Protein AF-0000000070711540 (afdb_homodimer)

Radius of gyration: 43.9 Å; Cα contacts (8 Å, |Δi|>4): 167; chains: 2; bounding box: 34×170×98 Å

pLDDT: mean 88.5, std 11.13, range [38.09, 97.44]

Secondary structur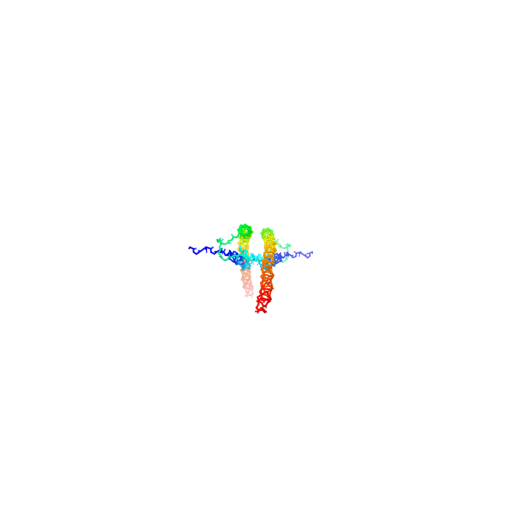e (DSSP, 8-state):
------PPP--HHHHHHHHHHHHHHHHSPPPPPP-SS-TTS-SSGGG--HHHHHHHHHHHHHHHHHHHHHHHHHHHHHHHHHHHHHHHHHHHHHHHHHHHHHHHHHHHHHHHHHHHHHHHHHHHHHHHHHHHHHHHHHHHGGG-/------PPP--HHHHHHHHHHHHHHHHSPPPPPP-SS-TTS-SSGGG--HHHHHHHHHHHHHHHHHHHHHHHHHHHHHHHHHHHHHHHHHHHHHHHHHHHHHHHHHHHHHHHHHHHHHHHHHHHHHHHHHHHHHHHHHHHTT--

Sequence (288 aa):
MNADAPMEVDESSAIQEIEITIKDISSITYIRLSNSIPKYASSNREEWSAKEEQEALRRSGEYTSVQSHDFKIETQLRKLKRLVLDRNLEVDRINKRRNQYDEIVKVQRTRKLEGRKIKQRRWEEAQSKQEFLDSLEMGKYKKDMNADAPMEVDESSAIQEIEITIKDISSITYIRLSNSIPKYASSNREEWSAKEEQEALRRSGEYTSVQSHDFKIETQLRKLKRLVLDRNLEVDRINKRRNQYDEIVKVQRTRKLEGRKIKQRRWEEAQSKQEFLDSLEMGKYKKD

Solvent-accessible surface area (backbone atoms only — not comparable to full-atom values): 16100 Å² total; per-residue (Å²): 128,86,58,68,52,76,74,69,74,77,65,61,62,64,55,49,50,51,51,51,51,51,52,54,52,67,65,56,78,82,69,73,77,60,69,47,47,63,82,85,54,65,68,37,51,81,72,48,49,74,65,55,51,53,49,32,51,50,40,50,52,52,49,52,54,52,48,51,46,51,49,53,48,48,53,47,49,53,51,47,45,48,49,54,51,50,43,39,52,49,39,52,53,51,36,52,52,50,51,50,52,45,50,52,52,49,51,54,51,51,49,52,54,50,48,48,51,53,50,50,50,51,50,53,52,51,50,51,50,49,54,49,54,52,51,54,56,56,55,66,66,60,75,113,129,85,55,66,53,77,74,70,72,77,65,62,62,63,56,50,52,51,51,51,50,52,49,54,52,66,65,57,78,83,68,73,78,61,70,49,48,63,82,85,54,64,69,37,50,84,72,48,49,74,67,53,51,52,49,32,52,49,42,51,51,51,49,53,52,52,48,51,46,51,50,52,49,48,54,48,48,55,51,46,45,49,49,53,51,51,43,38,50,50,40,51,53,50,38,53,52,51,51,51,52,46,50,52,50,50,51,52,53,52,49,52,52,51,49,50,52,52,50,51,50,51,51,54,53,50,50,51,50,50,54,48,53,52,52,54,56,57,54,62,67,62,76,108

Organism: Caenorhabditis briggsae (NCBI:txid6238)

Structure (mmCIF, N/CA/C/O backbone):
data_AF-0000000070711540-model_v1
#
loop_
_entity.id
_entity.type
_entity.pdbx_description
1 polymer 'Protein CBG23767'
#
loop_
_atom_site.group_PDB
_atom_site.id
_atom_site.type_symbol
_atom_site.label_atom_id
_atom_site.label_alt_id
_atom_site.label_comp_id
_atom_site.label_asym_id
_atom_site.label_entity_id
_atom_site.label_seq_id
_atom_site.pdbx_PDB_ins_code
_atom_site.Cartn_x
_atom_site.Cartn_y
_atom_site.Cartn_z
_atom_site.occupancy
_atom_site.B_iso_or_equiv
_atom_site.auth_seq_id
_atom_site.auth_comp_id
_atom_site.auth_asym_id
_atom_site.auth_atom_id
_atom_site.pdbx_PDB_model_num
ATOM 1 N N . MET A 1 1 ? 2.617 49.344 -1.167 1 38.09 1 MET A N 1
ATOM 2 C CA . MET A 1 1 ? 3.117 48.031 -1.556 1 38.09 1 MET A CA 1
ATOM 3 C C . MET A 1 1 ? 2.35 46.906 -0.841 1 38.09 1 MET A C 1
ATOM 5 O O . MET A 1 1 ? 2.262 46.906 0.388 1 38.09 1 MET A O 1
ATOM 9 N N . ASN A 1 2 ? 1.245 46.375 -1.316 1 39.19 2 ASN A N 1
ATOM 10 C CA . ASN A 1 2 ? 0.28 45.438 -0.742 1 39.19 2 ASN A CA 1
ATOM 11 C C . ASN A 1 2 ? 0.973 44.25 -0.056 1 39.19 2 ASN A C 1
ATOM 13 O O . ASN A 1 2 ? 1.716 43.5 -0.694 1 39.19 2 ASN A O 1
ATOM 17 N N . ALA A 1 3 ? 1.384 44.312 1.129 1 47.12 3 ALA A N 1
ATOM 18 C CA . ALA A 1 3 ? 2.094 43.344 1.974 1 47.12 3 ALA A CA 1
ATOM 19 C C . ALA A 1 3 ? 1.591 41.938 1.739 1 47.12 3 ALA A C 1
ATOM 21 O O . ALA A 1 3 ? 0.388 41.719 1.572 1 47.12 3 ALA A O 1
ATOM 22 N N . ASP A 1 4 ? 2.471 40.938 1.141 1 52.78 4 ASP A N 1
ATOM 23 C CA . ASP A 1 4 ? 2.379 39.531 0.733 1 52.78 4 ASP A CA 1
ATOM 24 C C . ASP A 1 4 ? 1.67 38.688 1.796 1 52.78 4 ASP A C 1
ATOM 26 O O . ASP A 1 4 ? 2.127 38.625 2.938 1 52.78 4 ASP A O 1
ATOM 30 N N . ALA A 1 5 ? 0.367 38.656 1.653 1 58.69 5 ALA A N 1
ATOM 31 C CA . ALA A 1 5 ? -0.45 37.781 2.494 1 58.69 5 ALA A CA 1
ATOM 32 C C . ALA A 1 5 ? 0.187 36.406 2.637 1 58.69 5 ALA A C 1
ATOM 34 O O . ALA A 1 5 ? 0.623 35.812 1.649 1 58.69 5 ALA A O 1
ATOM 35 N N . PRO A 1 6 ? 0.64 36.062 3.912 1 65.81 6 PRO A N 1
ATOM 36 C CA . PRO A 1 6 ? 1.21 34.719 4.078 1 65.81 6 PRO A CA 1
ATOM 37 C C . PRO A 1 6 ? 0.325 33.625 3.488 1 65.81 6 PRO A C 1
ATOM 39 O O . PRO A 1 6 ? -0.903 33.719 3.576 1 65.81 6 PRO A O 1
ATOM 42 N N . MET A 1 7 ? 0.835 32.969 2.434 1 65.62 7 MET A N 1
ATOM 43 C CA . MET A 1 7 ? 0.045 31.953 1.745 1 65.62 7 MET A CA 1
ATOM 44 C C . MET A 1 7 ? -0.032 30.672 2.568 1 65.62 7 MET A C 1
ATOM 46 O O . MET A 1 7 ? 0.977 30.219 3.109 1 65.62 7 MET A O 1
ATOM 50 N N . GLU A 1 8 ? -1.286 30.266 2.844 1 72.06 8 GLU A N 1
ATOM 51 C CA . GLU A 1 8 ? -1.523 28.984 3.482 1 72.06 8 GLU A CA 1
ATOM 52 C C . GLU A 1 8 ? -0.982 27.828 2.631 1 72.06 8 GLU A C 1
ATOM 54 O O . GLU A 1 8 ? -1.099 27.859 1.404 1 72.06 8 GLU A O 1
ATOM 59 N N . VAL A 1 9 ? -0.085 26.984 3.162 1 69.88 9 VAL A N 1
ATOM 60 C CA . VAL A 1 9 ? 0.405 25.812 2.453 1 69.88 9 VAL A CA 1
ATOM 61 C C . VAL A 1 9 ? -0.663 24.719 2.463 1 69.88 9 VAL A C 1
ATOM 63 O O . VAL A 1 9 ? -1.326 24.5 3.479 1 69.88 9 VAL A O 1
ATOM 66 N N . ASP A 1 10 ? -1.017 24.172 1.18 1 72.88 10 ASP A N 1
ATOM 67 C CA . ASP A 1 10 ? -2.061 23.172 1.01 1 72.88 10 ASP A CA 1
ATOM 68 C C . ASP A 1 10 ? -1.459 21.781 0.804 1 72.88 10 ASP A C 1
ATOM 70 O O . ASP A 1 10 ? -0.736 21.547 -0.167 1 72.88 10 ASP A O 1
ATOM 74 N N . GLU A 1 11 ? -1.575 20.953 1.845 1 78.5 11 GLU A N 1
ATOM 75 C CA . GLU A 1 11 ? -1.104 19.562 1.777 1 78.5 11 GLU A CA 1
ATOM 76 C C . GLU A 1 11 ? -2.092 18.688 1.023 1 78.5 11 GLU A C 1
ATOM 78 O O . GLU A 1 11 ? -1.86 17.484 0.859 1 78.5 11 GLU A O 1
ATOM 83 N N . SER A 1 12 ? -3.096 19.172 0.449 1 80.44 12 SER A N 1
ATOM 84 C CA . SER A 1 12 ? -4.18 18.406 -0.15 1 80.44 12 SER A CA 1
ATOM 85 C C . SER A 1 12 ? -3.695 17.625 -1.368 1 80.44 12 SER A C 1
ATOM 87 O O . SER A 1 12 ? -4.098 16.469 -1.58 1 80.44 12 SER A O 1
ATOM 89 N N . SER A 1 13 ? -2.744 18.188 -2.029 1 84.25 13 SER A N 1
ATOM 90 C CA . SER A 1 13 ? -2.268 17.531 -3.244 1 84.25 13 SER A CA 1
ATOM 91 C C . SER A 1 13 ? -1.469 16.266 -2.918 1 84.25 13 SER A C 1
ATOM 93 O O . SER A 1 13 ? -1.636 15.234 -3.568 1 84.25 13 SER A O 1
ATOM 95 N N . ALA A 1 14 ? -0.597 16.375 -1.934 1 85.06 14 ALA A N 1
ATOM 96 C CA . ALA A 1 14 ? 0.219 15.227 -1.553 1 85.06 14 ALA A CA 1
ATOM 97 C C . ALA A 1 14 ? -0.652 14.086 -1.041 1 85.06 14 ALA A C 1
ATOM 99 O O . ALA A 1 14 ? -0.447 12.93 -1.411 1 85.06 14 ALA A O 1
ATOM 100 N N . ILE A 1 15 ? -1.62 14.398 -0.22 1 88.94 15 ILE A N 1
ATOM 101 C CA . ILE A 1 15 ? -2.516 13.391 0.349 1 88.94 15 ILE A CA 1
ATOM 102 C C . ILE A 1 15 ? -3.342 12.75 -0.761 1 88.94 15 ILE A C 1
ATOM 104 O O . ILE A 1 15 ? -3.539 11.531 -0.771 1 88.94 15 ILE A O 1
ATOM 108 N N . GLN A 1 16 ? -3.77 13.508 -1.729 1 90.69 16 GLN A N 1
ATOM 109 C CA . GLN A 1 16 ? -4.551 12.992 -2.848 1 90.69 16 GLN A CA 1
ATOM 110 C C . GLN A 1 16 ? -3.734 12 -3.678 1 90.69 16 GLN A C 1
ATOM 112 O O . GLN A 1 16 ? -4.242 10.953 -4.078 1 90.69 16 GLN A O 1
ATOM 117 N N . GLU A 1 17 ? -2.498 12.336 -3.938 1 90.56 17 GLU A N 1
ATOM 118 C CA . GLU A 1 17 ? -1.627 11.461 -4.711 1 90.56 17 GLU A CA 1
ATOM 119 C C . GLU A 1 17 ? -1.438 10.117 -4.008 1 90.56 17 GLU A C 1
ATOM 121 O O . GLU A 1 17 ? -1.463 9.062 -4.652 1 90.56 17 GLU A O 1
ATOM 126 N N . ILE A 1 18 ? -1.211 10.211 -2.709 1 90.81 18 ILE A N 1
ATOM 127 C CA . ILE A 1 18 ? -1.055 8.992 -1.918 1 90.81 18 ILE A CA 1
ATOM 128 C C . ILE A 1 18 ? -2.318 8.141 -2.025 1 90.81 18 ILE A C 1
ATOM 130 O O . ILE A 1 18 ? -2.242 6.934 -2.27 1 90.81 18 ILE A O 1
ATOM 134 N N . GLU A 1 19 ? -3.445 8.773 -1.944 1 89.94 19 GLU A N 1
ATOM 135 C CA . GLU A 1 19 ? -4.719 8.055 -2.008 1 89.94 19 GLU A CA 1
ATOM 136 C C . GLU A 1 19 ? -4.93 7.43 -3.383 1 89.94 19 GLU A C 1
ATOM 138 O O . GLU A 1 19 ? -5.387 6.289 -3.486 1 89.94 19 GLU A O 1
ATOM 143 N N . ILE A 1 20 ? -4.582 8.117 -4.422 1 91.19 20 ILE A N 1
ATOM 144 C CA . ILE A 1 20 ? -4.723 7.617 -5.785 1 91.19 20 ILE A CA 1
ATOM 145 C C . ILE A 1 20 ? -3.83 6.391 -5.98 1 91.19 20 ILE A C 1
ATOM 147 O O . ILE A 1 20 ? -4.254 5.395 -6.566 1 91.19 20 ILE A O 1
ATOM 151 N N . THR A 1 21 ? -2.631 6.484 -5.469 1 91.56 21 THR A N 1
ATOM 152 C CA . THR A 1 21 ? -1.691 5.383 -5.633 1 91.56 21 THR A CA 1
ATOM 153 C C . THR A 1 21 ? -2.18 4.141 -4.891 1 91.56 21 THR A C 1
ATOM 155 O O . THR A 1 21 ? -2.066 3.023 -5.395 1 91.56 21 THR A O 1
ATOM 158 N N . ILE A 1 22 ? -2.70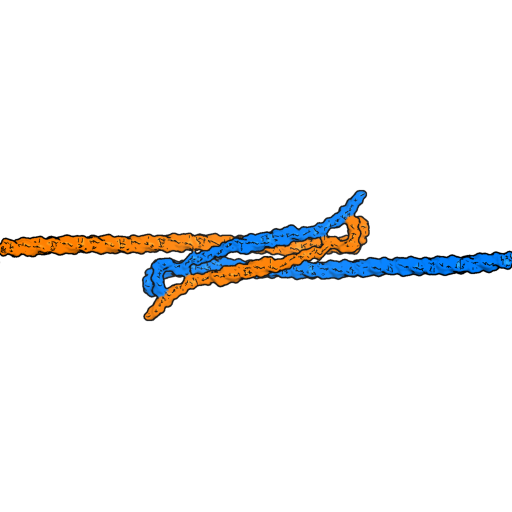1 4.367 -3.729 1 91.31 22 ILE A N 1
ATOM 159 C CA . ILE A 1 22 ? -3.248 3.25 -2.969 1 91.31 22 ILE A CA 1
ATOM 160 C C . ILE A 1 22 ? -4.395 2.605 -3.746 1 91.31 22 ILE A C 1
ATOM 162 O O . ILE A 1 22 ? -4.488 1.379 -3.82 1 91.31 22 ILE A O 1
ATOM 166 N N . LYS A 1 23 ? -5.223 3.369 -4.367 1 90.38 23 LYS A N 1
ATOM 167 C CA . LYS A 1 23 ? -6.332 2.857 -5.168 1 90.38 23 LYS A CA 1
ATOM 168 C C . LYS A 1 23 ? -5.82 2.078 -6.379 1 90.38 23 LYS A C 1
ATOM 170 O O . LYS A 1 23 ? -6.371 1.032 -6.727 1 90.38 23 LYS A O 1
ATOM 175 N N . ASP A 1 24 ? -4.793 2.559 -6.992 1 92.31 24 ASP A N 1
ATOM 176 C CA . ASP A 1 24 ? -4.172 1.882 -8.125 1 92.31 24 ASP A CA 1
ATOM 177 C C . ASP A 1 24 ? -3.678 0.491 -7.73 1 92.31 24 ASP A C 1
ATOM 179 O O . ASP A 1 24 ? -3.914 -0.484 -8.445 1 92.31 24 ASP A O 1
ATOM 183 N N . ILE A 1 25 ? -3.025 0.48 -6.609 1 91.38 25 ILE A N 1
ATOM 184 C CA . ILE A 1 25 ? -2.488 -0.795 -6.148 1 91.38 25 ILE A CA 1
ATOM 185 C C . ILE A 1 25 ? -3.635 -1.752 -5.828 1 91.38 25 ILE A C 1
ATOM 187 O O . ILE A 1 25 ? -3.58 -2.934 -6.176 1 91.38 25 ILE A O 1
ATOM 191 N N . SER A 1 26 ? -4.664 -1.251 -5.211 1 89.69 26 SER A N 1
ATOM 192 C CA . SER A 1 26 ? -5.812 -2.066 -4.836 1 89.69 26 SER A CA 1
ATOM 193 C C . SER A 1 26 ? -6.551 -2.584 -6.062 1 89.69 26 SER A C 1
ATOM 195 O O . SER A 1 26 ? -7.227 -3.615 -6.004 1 89.69 26 SER A O 1
ATOM 197 N N . SER A 1 27 ? -6.469 -1.941 -7.152 1 90.44 27 SER A N 1
ATOM 198 C CA . SER A 1 27 ? -7.191 -2.305 -8.367 1 90.44 27 SER A CA 1
ATOM 199 C C . SER A 1 27 ? -6.453 -3.389 -9.141 1 90.44 27 SER A C 1
ATOM 201 O O . SER A 1 27 ? -7.004 -3.971 -10.086 1 90.44 27 SER A O 1
ATOM 203 N N . ILE A 1 28 ? -5.23 -3.633 -8.742 1 88 28 ILE A N 1
ATOM 204 C CA . ILE A 1 28 ? -4.473 -4.672 -9.438 1 88 28 ILE A CA 1
ATOM 205 C C . ILE A 1 28 ? -5.02 -6.047 -9.062 1 88 28 ILE A C 1
ATOM 207 O O . ILE A 1 28 ? -5.082 -6.398 -7.879 1 88 28 ILE A O 1
ATOM 211 N N . THR A 1 29 ? -5.461 -6.789 -10.031 1 88 29 THR A N 1
ATOM 212 C CA . THR A 1 29 ? -5.973 -8.141 -9.812 1 88 29 THR A CA 1
ATOM 213 C C . THR A 1 29 ? -4.824 -9.125 -9.602 1 88 29 THR A C 1
ATOM 215 O O . THR A 1 29 ? -3.906 -9.195 -10.422 1 88 29 THR A O 1
ATOM 218 N N . TYR A 1 30 ? -4.809 -9.75 -8.492 1 90.62 30 TYR A N 1
ATOM 219 C CA . TYR A 1 30 ? -3.816 -10.789 -8.234 1 90.62 30 TYR A CA 1
ATOM 220 C C . TYR A 1 30 ? -4.117 -12.047 -9.047 1 90.62 30 TYR A C 1
ATOM 222 O O . TYR A 1 30 ? -5.199 -12.625 -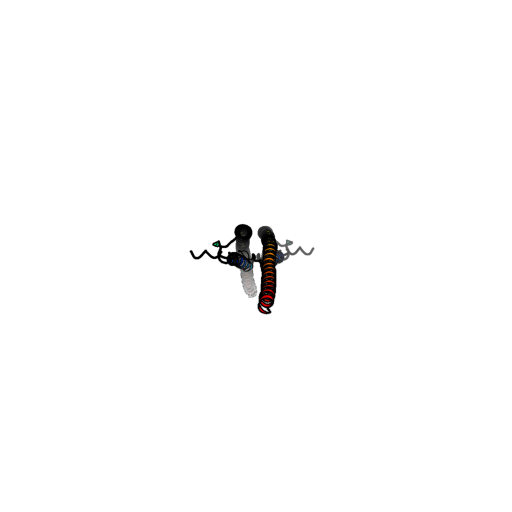8.93 1 90.62 30 TYR A O 1
ATOM 230 N N . ILE A 1 31 ? -3.094 -12.406 -9.828 1 90 31 ILE A N 1
ATOM 231 C CA . ILE A 1 31 ? -3.232 -13.617 -10.633 1 90 31 ILE A CA 1
ATOM 232 C C . ILE A 1 31 ? -2.932 -14.844 -9.766 1 90 31 ILE A C 1
ATOM 234 O O . ILE A 1 31 ? -2.008 -14.82 -8.953 1 90 31 ILE A O 1
ATOM 238 N N . ARG A 1 32 ? -3.717 -15.898 -10 1 90.44 32 ARG A N 1
ATOM 239 C CA . ARG A 1 32 ? -3.537 -17.125 -9.234 1 90.44 32 ARG A CA 1
ATOM 240 C C . ARG A 1 32 ? -2.736 -18.156 -10.031 1 90.44 32 ARG A C 1
ATOM 242 O O . ARG A 1 32 ? -2.812 -18.188 -11.258 1 90.44 32 ARG A O 1
ATOM 249 N N . LEU A 1 33 ? -2.045 -18.922 -9.297 1 90.94 33 LEU A N 1
ATOM 250 C CA . LEU A 1 33 ? -1.311 -20.016 -9.914 1 90.94 33 LEU A CA 1
ATOM 251 C C . LEU A 1 33 ? -2.266 -21.094 -10.414 1 90.94 33 LEU A C 1
ATOM 253 O O . LEU A 1 33 ? -3.238 -21.438 -9.742 1 90.94 33 LEU A O 1
ATOM 257 N N . SER A 1 34 ? -1.835 -21.562 -11.664 1 86.06 34 SER A N 1
ATOM 258 C CA . SER A 1 34 ? -2.613 -22.656 -12.227 1 86.06 34 SER A CA 1
ATOM 259 C C . SER A 1 34 ? -2.215 -24 -11.609 1 86.06 34 SER A C 1
ATOM 261 O O . SER A 1 34 ? -1.031 -24.25 -11.383 1 86.06 34 SER A O 1
ATOM 263 N N . ASN A 1 35 ? -3.121 -24.891 -11.438 1 81.31 35 ASN A N 1
ATOM 264 C CA . ASN A 1 35 ? -3.066 -26.281 -11 1 81.31 35 ASN A CA 1
ATOM 265 C C . ASN A 1 35 ? -1.764 -26.594 -10.266 1 81.31 35 ASN A C 1
ATOM 267 O O . ASN A 1 35 ? -0.68 -26.469 -10.844 1 81.31 35 ASN A O 1
ATOM 271 N N . SER A 1 36 ? -1.726 -27.016 -9.117 1 83.25 36 SER A N 1
ATOM 272 C CA . SER A 1 36 ? -0.553 -27.453 -8.367 1 83.25 36 SER A CA 1
ATOM 273 C C . SER A 1 36 ? -0.112 -28.844 -8.805 1 83.25 36 SER A C 1
ATOM 275 O O . SER A 1 36 ? 1.057 -29.203 -8.656 1 83.25 36 SER A O 1
ATOM 277 N N . ILE A 1 37 ? -1.022 -29.5 -9.352 1 84.31 37 ILE A N 1
ATOM 278 C CA . ILE A 1 37 ? -0.776 -30.844 -9.883 1 84.31 37 ILE A CA 1
ATOM 279 C C . ILE A 1 37 ? -1.015 -30.844 -11.391 1 84.31 37 ILE A C 1
ATOM 281 O O . ILE A 1 37 ? -1.938 -30.203 -11.883 1 84.31 37 ILE A O 1
ATOM 285 N N . PRO A 1 38 ? -0.15 -31.609 -12.008 1 86.31 38 PRO A N 1
ATOM 286 C CA . PRO A 1 38 ? -0.367 -31.672 -13.453 1 86.31 38 PRO A CA 1
ATOM 287 C C . PRO A 1 38 ? -1.782 -32.125 -13.82 1 86.31 38 PRO A C 1
ATOM 289 O O . PRO A 1 38 ? -2.309 -33.062 -13.234 1 86.31 38 PRO A O 1
ATOM 292 N N . LYS A 1 39 ? -2.365 -31.453 -14.742 1 86.25 39 LYS A N 1
ATOM 293 C CA . LYS A 1 39 ? -3.779 -31.594 -15.078 1 86.25 39 LYS A CA 1
ATOM 294 C C . LYS A 1 39 ? -4.105 -33.031 -15.5 1 86.25 39 LYS A C 1
ATOM 296 O O . LYS A 1 39 ? -5.199 -33.531 -15.227 1 86.25 39 LYS A O 1
ATOM 301 N N . TYR A 1 40 ? -3.238 -33.719 -16.078 1 84.44 40 TYR A N 1
ATOM 302 C CA . TYR A 1 40 ? -3.543 -35.031 -16.656 1 84.44 40 TYR A CA 1
ATOM 303 C C . TYR A 1 40 ? -2.852 -36.156 -15.875 1 84.44 40 TYR A C 1
ATOM 305 O O . TYR A 1 40 ? -2.746 -37.281 -16.359 1 84.44 40 TYR A O 1
ATOM 313 N N . ALA A 1 41 ? -2.395 -35.75 -14.734 1 84.12 41 ALA A N 1
ATOM 314 C CA . ALA A 1 41 ? -1.859 -36.781 -13.852 1 84.12 41 ALA A CA 1
ATOM 315 C C . ALA A 1 41 ? -2.982 -37.5 -13.133 1 84.12 41 ALA A C 1
ATOM 317 O O . ALA A 1 41 ? -4.066 -36.969 -12.922 1 84.12 41 ALA A O 1
ATOM 318 N N . SER A 1 42 ? -2.668 -38.781 -12.82 1 82.38 42 SER A N 1
ATOM 319 C CA . SER A 1 42 ? -3.631 -39.594 -12.094 1 82.38 42 SER A CA 1
ATOM 320 C C . SER A 1 42 ? -3.91 -39.031 -10.703 1 82.38 42 SER A C 1
ATOM 322 O O . SER A 1 42 ? -3.072 -38.312 -10.141 1 82.38 42 SER A O 1
ATOM 324 N N . SER A 1 43 ? -5.125 -39.375 -10.234 1 82.94 43 SER A N 1
ATOM 325 C CA . SER A 1 43 ? -5.496 -38.969 -8.883 1 82.94 43 SER A CA 1
ATOM 326 C C . SER A 1 43 ? -4.695 -39.719 -7.828 1 82.94 43 SER A C 1
ATOM 328 O O . SER A 1 43 ? -4.562 -39.25 -6.695 1 82.94 43 SER A O 1
ATOM 330 N N . ASN A 1 44 ? -4.207 -40.844 -8.297 1 84 44 ASN A N 1
ATOM 331 C CA . ASN A 1 44 ? -3.367 -41.656 -7.414 1 84 44 ASN A CA 1
ATOM 332 C C . ASN A 1 44 ? -1.885 -41.438 -7.699 1 84 44 ASN A C 1
ATOM 334 O O . ASN A 1 44 ? -1.388 -41.812 -8.758 1 84 44 ASN A O 1
ATOM 338 N N . ARG A 1 45 ? -1.206 -40.906 -6.805 1 87.44 45 ARG A N 1
ATOM 339 C CA . ARG A 1 45 ? 0.198 -40.531 -6.957 1 87.44 45 ARG A CA 1
ATOM 340 C C . ARG A 1 45 ? 1.059 -41.781 -7.238 1 87.44 45 ARG A C 1
ATOM 342 O O . ARG A 1 45 ? 2.08 -41.688 -7.922 1 87.44 45 ARG A O 1
ATOM 349 N N . GLU A 1 46 ? 0.669 -42.906 -6.746 1 87.62 46 GLU A N 1
ATOM 350 C CA . GLU A 1 46 ? 1.443 -44.125 -6.918 1 87.62 46 GLU A CA 1
ATOM 351 C C . GLU A 1 46 ? 1.52 -44.531 -8.391 1 87.62 46 GLU A C 1
ATOM 353 O O . GLU A 1 46 ? 2.422 -45.281 -8.789 1 87.62 46 GLU A O 1
ATOM 358 N N . GLU A 1 47 ? 0.572 -44 -9.141 1 88.38 47 GLU A N 1
ATOM 359 C CA . GLU A 1 47 ? 0.507 -44.344 -10.555 1 88.38 47 GLU A CA 1
ATOM 360 C C . GLU A 1 47 ? 1.305 -43.344 -11.406 1 88.38 47 GLU A C 1
ATOM 362 O O . GLU A 1 47 ? 1.399 -43.5 -12.625 1 88.38 47 GLU A O 1
ATOM 367 N N . TRP A 1 48 ? 1.909 -42.375 -10.75 1 89.06 48 TRP A N 1
ATOM 368 C CA . TRP A 1 48 ? 2.57 -41.312 -11.516 1 89.06 48 TRP A CA 1
ATOM 369 C C . TRP A 1 48 ? 3.842 -41.844 -12.172 1 89.06 48 TRP A C 1
ATOM 371 O O . TRP A 1 48 ? 4.574 -42.656 -11.578 1 89.06 48 TRP A O 1
ATOM 381 N N . SER A 1 49 ? 3.979 -41.406 -13.344 1 88.44 49 SER A N 1
ATOM 382 C CA . SER A 1 49 ? 5.27 -41.625 -13.984 1 88.44 49 SER A CA 1
ATOM 383 C C . SER A 1 49 ? 6.352 -40.719 -13.375 1 88.44 49 SER A C 1
ATOM 385 O O . SER A 1 49 ? 6.047 -39.812 -12.609 1 88.44 49 SER A O 1
ATOM 387 N N . ALA A 1 50 ? 7.605 -41.031 -13.602 1 91.25 50 ALA A N 1
ATOM 388 C CA . ALA A 1 50 ? 8.727 -40.219 -13.141 1 91.25 50 ALA A CA 1
ATOM 389 C C . ALA A 1 50 ? 8.594 -38.781 -13.625 1 91.25 50 ALA A C 1
ATOM 391 O O . ALA A 1 50 ? 8.93 -37.844 -12.906 1 91.25 50 ALA A O 1
ATOM 392 N N . LYS A 1 51 ? 8.047 -38.562 -14.852 1 91.38 51 LYS A N 1
ATOM 393 C CA . LYS A 1 51 ? 7.891 -37.25 -15.438 1 91.38 51 LYS A CA 1
ATOM 394 C C . LYS A 1 51 ? 6.828 -36.438 -14.688 1 91.38 51 LYS A C 1
ATOM 396 O O . LYS A 1 51 ? 6.992 -35.219 -14.469 1 91.38 51 LYS A O 1
ATOM 401 N N . GLU A 1 52 ? 5.82 -37.094 -14.305 1 90.75 52 GLU A N 1
ATOM 402 C CA . GLU A 1 52 ? 4.754 -36.406 -13.555 1 90.75 52 GLU A CA 1
ATOM 403 C C . GLU A 1 52 ? 5.234 -36 -12.164 1 90.75 52 GLU A C 1
ATOM 405 O O . GLU A 1 52 ? 4.898 -34.938 -11.68 1 90.75 52 GLU A O 1
ATOM 410 N N . GLU A 1 53 ? 6.023 -36.906 -11.562 1 91.44 53 GLU A N 1
ATOM 411 C CA . GLU A 1 53 ? 6.598 -36.594 -10.258 1 91.44 53 GLU A CA 1
ATOM 412 C C . GLU A 1 53 ? 7.523 -35.375 -10.352 1 91.44 53 GLU A C 1
ATOM 414 O O . GLU A 1 53 ? 7.496 -34.5 -9.492 1 91.44 53 GLU A O 1
ATOM 419 N N . GLN A 1 54 ? 8.367 -35.406 -11.383 1 93.69 54 GLN A N 1
ATOM 420 C CA . GLN A 1 54 ? 9.281 -34.281 -11.602 1 93.69 54 GLN A CA 1
ATOM 421 C C . GLN A 1 54 ? 8.516 -32.969 -11.812 1 93.69 54 GLN A C 1
ATOM 423 O O . GLN A 1 54 ? 8.906 -31.938 -11.281 1 93.69 54 GLN A O 1
ATOM 428 N N . GLU A 1 55 ? 7.418 -33.031 -12.586 1 94.56 55 GLU A N 1
ATOM 429 C CA . GLU A 1 55 ? 6.609 -31.844 -12.828 1 94.56 55 GLU A CA 1
ATOM 430 C C . GLU A 1 55 ? 5.941 -31.344 -11.547 1 94.56 55 GLU A C 1
ATOM 432 O O . GLU A 1 55 ? 5.891 -30.141 -11.281 1 94.56 55 GLU A O 1
ATOM 437 N N . ALA A 1 56 ? 5.441 -32.219 -10.766 1 90.88 56 ALA A N 1
ATOM 438 C CA . ALA A 1 56 ? 4.832 -31.859 -9.484 1 90.88 56 ALA A CA 1
ATOM 439 C C . ALA A 1 56 ? 5.84 -31.156 -8.578 1 90.88 56 ALA A C 1
ATOM 441 O O . ALA A 1 56 ? 5.508 -30.188 -7.906 1 90.88 56 ALA A O 1
ATOM 442 N N . LEU A 1 57 ? 7.043 -31.719 -8.539 1 92.31 57 LEU A N 1
ATOM 443 C CA . LEU A 1 57 ? 8.102 -31.109 -7.742 1 92.31 57 LEU A CA 1
ATOM 444 C C . LEU A 1 57 ? 8.43 -29.719 -8.242 1 92.31 57 LEU A C 1
ATOM 446 O O . LEU A 1 57 ? 8.625 -28.797 -7.449 1 92.31 57 LEU A O 1
ATOM 450 N N . ARG A 1 58 ? 8.516 -29.531 -9.523 1 95.19 58 ARG A N 1
ATOM 451 C CA . ARG A 1 58 ? 8.758 -28.219 -10.125 1 95.19 58 ARG A CA 1
ATOM 452 C C . ARG A 1 58 ? 7.672 -27.219 -9.727 1 95.19 58 ARG A C 1
ATOM 454 O O . ARG A 1 58 ? 7.973 -26.094 -9.344 1 95.19 58 ARG A O 1
ATOM 461 N N . ARG A 1 59 ? 6.438 -27.672 -9.828 1 93.44 59 ARG A N 1
ATOM 462 C CA . ARG A 1 59 ? 5.316 -26.812 -9.484 1 93.44 59 ARG A CA 1
ATOM 463 C C . ARG A 1 59 ? 5.355 -26.422 -8.008 1 93.44 59 ARG A C 1
ATOM 465 O O . ARG A 1 59 ? 5 -25.297 -7.648 1 93.44 59 ARG A O 1
ATOM 472 N N . SER A 1 60 ? 5.773 -27.359 -7.184 1 91.5 60 SER A N 1
ATOM 473 C CA . SER A 1 60 ? 5.941 -27.047 -5.77 1 91.5 60 SER A CA 1
ATOM 474 C C . SER A 1 60 ? 6.988 -25.953 -5.566 1 91.5 60 SER A C 1
ATOM 476 O O . SER A 1 60 ? 6.809 -25.062 -4.742 1 91.5 60 SER A O 1
ATOM 478 N N . GLY A 1 61 ? 8.07 -26.109 -6.348 1 93.62 61 GLY A N 1
ATOM 479 C CA . GLY A 1 61 ? 9.078 -25.062 -6.297 1 93.62 61 GLY A CA 1
ATOM 480 C C . GLY A 1 61 ? 8.57 -23.719 -6.785 1 93.62 61 GLY A C 1
ATOM 481 O O . GLY A 1 61 ? 8.914 -22.688 -6.219 1 93.62 61 GLY A O 1
ATOM 482 N N . GLU A 1 62 ? 7.82 -23.766 -7.82 1 94.88 62 GLU A N 1
ATOM 483 C CA . GLU A 1 62 ? 7.207 -22.562 -8.352 1 94.88 62 GLU A CA 1
ATOM 484 C C . GLU A 1 62 ? 6.293 -21.906 -7.316 1 94.88 62 GLU A C 1
ATOM 486 O O . GLU A 1 62 ? 6.305 -20.688 -7.156 1 94.88 62 GLU A O 1
ATOM 491 N N . TYR A 1 63 ? 5.547 -22.672 -6.609 1 93.38 63 TYR A N 1
ATOM 492 C CA . TYR A 1 63 ? 4.688 -22.172 -5.539 1 93.38 63 TYR A CA 1
ATOM 493 C C . TYR A 1 63 ? 5.508 -21.484 -4.457 1 93.38 63 TYR A C 1
ATOM 495 O O . TYR A 1 63 ? 5.156 -20.391 -4.004 1 93.38 63 TYR A O 1
ATOM 503 N N . THR A 1 64 ? 6.531 -22.078 -4.09 1 93.38 64 THR A N 1
ATOM 504 C CA . THR A 1 64 ? 7.406 -21.5 -3.076 1 93.38 64 THR A CA 1
ATOM 505 C C . THR A 1 64 ? 7.957 -20.156 -3.545 1 93.38 64 THR A C 1
ATOM 507 O O . THR A 1 64 ? 8.078 -19.219 -2.754 1 93.38 64 THR A O 1
ATOM 510 N N . SER A 1 65 ? 8.25 -20.094 -4.809 1 93.75 65 SER A N 1
ATOM 511 C CA . SER A 1 65 ? 8.734 -18.844 -5.383 1 93.75 65 SER A CA 1
ATOM 512 C C . SER A 1 65 ? 7.676 -17.75 -5.281 1 93.75 65 SER A C 1
ATOM 514 O O . SER A 1 65 ? 7.977 -16.625 -4.867 1 93.75 65 SER A O 1
ATOM 516 N N . VAL A 1 66 ? 6.434 -18.047 -5.582 1 95 66 VAL A N 1
ATOM 517 C CA . VAL A 1 66 ? 5.336 -17.094 -5.523 1 95 66 VAL A CA 1
ATOM 518 C C . VAL A 1 66 ? 5.082 -16.688 -4.07 1 95 66 VAL A C 1
ATOM 520 O O . VAL A 1 66 ? 4.824 -15.523 -3.779 1 95 66 VAL A O 1
ATOM 523 N N . GLN A 1 67 ? 5.258 -17.625 -3.158 1 93 67 GLN A N 1
ATOM 524 C CA . GLN A 1 67 ? 5.094 -17.328 -1.739 1 93 67 GLN A CA 1
ATOM 525 C C . GLN A 1 67 ? 6.121 -16.297 -1.265 1 93 67 GLN A C 1
ATOM 527 O O . GLN A 1 67 ? 5.82 -15.461 -0.418 1 93 67 GLN A O 1
ATOM 532 N N . SER A 1 68 ? 7.281 -16.484 -1.823 1 95.06 68 SER A N 1
ATOM 533 C CA . SER A 1 68 ? 8.32 -15.516 -1.475 1 95.06 68 SER A CA 1
ATOM 534 C C . SER A 1 68 ? 7.93 -14.102 -1.89 1 95.06 68 SER A C 1
ATOM 536 O O . SER A 1 68 ? 8.172 -13.141 -1.154 1 95.06 68 SER A O 1
ATOM 538 N N . HIS A 1 69 ? 7.363 -13.984 -3.062 1 95.19 69 HIS A N 1
ATOM 539 C CA . HIS A 1 69 ? 6.852 -12.695 -3.5 1 95.19 69 HIS A CA 1
ATOM 540 C C . HIS A 1 69 ? 5.746 -12.195 -2.572 1 95.19 69 HIS A C 1
ATOM 542 O O . HIS A 1 69 ? 5.746 -11.023 -2.176 1 95.19 69 HIS A O 1
ATOM 548 N N . ASP A 1 70 ? 4.875 -13.062 -2.166 1 95.12 70 ASP A N 1
ATOM 549 C CA . ASP A 1 70 ? 3.768 -12.695 -1.286 1 95.12 70 ASP A CA 1
ATOM 550 C C . ASP A 1 70 ? 4.281 -12.203 0.065 1 95.12 70 ASP A C 1
ATOM 552 O O . ASP A 1 70 ? 3.779 -11.211 0.602 1 95.12 70 ASP A O 1
ATOM 556 N N . PHE A 1 71 ? 5.281 -12.836 0.538 1 95.62 71 PHE A N 1
ATOM 557 C CA . PHE A 1 71 ? 5.871 -12.445 1.812 1 95.62 71 PHE A CA 1
ATOM 558 C C . PHE A 1 71 ? 6.477 -11.055 1.723 1 95.62 71 PHE A C 1
ATOM 560 O O . PHE A 1 71 ? 6.316 -10.242 2.637 1 95.62 71 PHE A O 1
ATOM 567 N N . LYS A 1 72 ? 7.168 -10.758 0.665 1 96.25 72 LYS A N 1
ATOM 568 C CA . LYS A 1 72 ? 7.742 -9.43 0.46 1 96.25 72 LYS A CA 1
ATOM 569 C C . LYS A 1 72 ? 6.656 -8.359 0.415 1 96.25 72 LYS A C 1
ATOM 571 O O . LYS A 1 72 ? 6.816 -7.277 0.988 1 96.25 72 LYS A O 1
ATOM 576 N N . ILE A 1 73 ? 5.594 -8.727 -0.277 1 96.69 73 ILE A N 1
ATOM 577 C CA . ILE A 1 73 ? 4.477 -7.797 -0.401 1 96.69 73 ILE A CA 1
ATOM 578 C C . ILE A 1 73 ? 3.867 -7.539 0.975 1 96.69 73 ILE A C 1
ATOM 580 O O . ILE A 1 73 ? 3.623 -6.387 1.347 1 96.69 73 ILE A O 1
ATOM 584 N N . GLU A 1 74 ? 3.709 -8.562 1.754 1 95.12 74 GLU A N 1
ATOM 585 C CA . GLU A 1 74 ? 3.152 -8.438 3.098 1 95.12 74 GLU A CA 1
ATOM 586 C C . GLU A 1 74 ? 4.043 -7.566 3.982 1 95.12 74 GLU A C 1
ATOM 588 O O . GLU A 1 74 ? 3.551 -6.703 4.715 1 95.12 74 GLU A O 1
ATOM 593 N N . THR A 1 75 ? 5.289 -7.828 3.898 1 95.94 75 THR A N 1
ATOM 594 C CA . THR A 1 75 ? 6.246 -7.059 4.688 1 95.94 75 THR A CA 1
ATOM 595 C C . THR A 1 75 ? 6.191 -5.582 4.316 1 95.94 75 THR A C 1
ATOM 597 O O . THR A 1 75 ? 6.195 -4.715 5.191 1 95.94 75 THR A O 1
ATOM 600 N N . GLN A 1 76 ? 6.109 -5.328 3.01 1 96.75 76 GLN A N 1
ATOM 601 C CA . GLN A 1 76 ? 6.031 -3.953 2.527 1 96.75 76 GLN A CA 1
ATOM 602 C C . GLN A 1 76 ? 4.738 -3.283 2.99 1 96.75 76 GLN A C 1
ATOM 604 O O . GLN A 1 76 ? 4.738 -2.102 3.342 1 96.75 76 GLN A O 1
ATOM 609 N N . LEU A 1 77 ? 3.699 -4.027 3.012 1 96.38 77 LEU A N 1
ATOM 610 C CA . LEU A 1 77 ? 2.406 -3.506 3.445 1 96.38 77 LEU A CA 1
ATOM 611 C C . LEU A 1 77 ? 2.436 -3.141 4.926 1 96.38 77 LEU A C 1
ATOM 613 O O . LEU A 1 77 ? 1.911 -2.098 5.32 1 96.38 77 LEU A O 1
ATOM 617 N N . ARG A 1 78 ? 3.035 -3.926 5.742 1 95.12 78 ARG A N 1
ATOM 618 C CA . ARG A 1 78 ? 3.154 -3.639 7.168 1 95.12 78 ARG A CA 1
ATOM 619 C C . ARG A 1 78 ? 3.967 -2.367 7.406 1 95.12 78 ARG A C 1
ATOM 621 O O . ARG A 1 78 ? 3.604 -1.541 8.242 1 95.12 78 ARG A O 1
ATOM 628 N N . LYS A 1 79 ? 5.023 -2.227 6.652 1 96.94 79 LYS A N 1
ATOM 629 C CA . LYS A 1 79 ? 5.84 -1.021 6.746 1 96.94 79 LYS A CA 1
ATOM 630 C C . LYS A 1 79 ? 5.043 0.218 6.355 1 96.94 79 LYS A C 1
ATOM 632 O O . LYS A 1 79 ? 5.117 1.25 7.023 1 96.94 79 LYS A O 1
ATOM 637 N N . LEU A 1 80 ? 4.34 0.049 5.223 1 96.88 80 LEU A N 1
ATOM 638 C CA . LEU A 1 80 ? 3.527 1.158 4.734 1 96.88 80 LEU A CA 1
ATOM 639 C C . LEU A 1 80 ? 2.488 1.568 5.773 1 96.88 80 LEU A C 1
ATOM 641 O O . LEU A 1 80 ? 2.311 2.758 6.043 1 96.88 80 LEU A O 1
ATOM 645 N N . LYS A 1 81 ? 1.81 0.643 6.41 1 95.56 81 LYS A N 1
ATOM 646 C CA . LYS A 1 81 ? 0.81 0.92 7.438 1 95.56 81 LYS A CA 1
ATOM 647 C C . LYS A 1 81 ? 1.421 1.691 8.602 1 95.56 81 LYS A C 1
ATOM 649 O O . LYS A 1 81 ? 0.842 2.67 9.078 1 95.56 81 LYS A O 1
ATOM 654 N N . ARG A 1 82 ? 2.605 1.274 9 1 96.81 82 ARG A N 1
ATOM 655 C CA . ARG A 1 82 ? 3.297 1.939 10.094 1 96.81 82 ARG A CA 1
ATOM 656 C C . ARG A 1 82 ? 3.645 3.379 9.734 1 96.81 82 ARG A C 1
ATOM 658 O O . ARG A 1 82 ? 3.471 4.289 10.547 1 96.81 82 ARG A O 1
ATOM 665 N N . LEU A 1 83 ? 4.141 3.551 8.531 1 96.88 83 LEU A N 1
ATOM 666 C CA . LEU A 1 83 ? 4.512 4.887 8.078 1 96.88 83 LEU A CA 1
ATOM 667 C C . LEU A 1 83 ? 3.307 5.82 8.094 1 96.88 83 LEU A C 1
ATOM 669 O O . LEU A 1 83 ? 3.412 6.973 8.523 1 96.88 83 LEU A O 1
ATOM 673 N N . VAL A 1 84 ? 2.15 5.355 7.617 1 95.06 84 VAL A N 1
ATOM 674 C CA . VAL A 1 84 ? 0.934 6.16 7.562 1 95.06 84 VAL A CA 1
ATOM 675 C C . VAL A 1 84 ? 0.484 6.516 8.977 1 95.06 84 VAL A C 1
ATOM 677 O O . VAL A 1 84 ? 0.145 7.668 9.258 1 95.06 84 VAL A O 1
ATOM 680 N N . LEU A 1 85 ? 0.526 5.543 9.867 1 96 85 LEU A N 1
ATOM 681 C CA . LEU A 1 85 ? 0.135 5.777 11.258 1 96 85 LEU A CA 1
ATOM 682 C C . LEU A 1 85 ? 1.088 6.758 11.93 1 96 85 LEU A C 1
ATOM 684 O O . LEU A 1 85 ? 0.651 7.645 12.664 1 96 85 LEU A O 1
ATOM 688 N N . ASP A 1 86 ? 2.375 6.641 11.688 1 96.69 86 ASP A N 1
ATOM 689 C CA . ASP A 1 86 ? 3.375 7.551 12.242 1 96.69 86 ASP A CA 1
ATOM 690 C C . ASP A 1 86 ? 3.141 8.977 11.758 1 96.69 86 ASP A C 1
ATOM 692 O O . ASP A 1 86 ? 3.246 9.93 12.539 1 96.69 86 ASP A O 1
ATOM 696 N N . ARG A 1 87 ? 2.873 9.102 10.461 1 96.31 87 ARG A N 1
ATOM 697 C CA . ARG A 1 87 ? 2.557 10.406 9.898 1 96.31 87 ARG A CA 1
ATOM 698 C C . ARG A 1 87 ? 1.37 11.039 10.617 1 96.31 87 ARG A C 1
ATOM 700 O O . ARG A 1 87 ? 1.428 12.211 11.016 1 96.31 87 ARG A O 1
ATOM 707 N N . ASN A 1 88 ? 0.311 10.305 10.781 1 95.44 88 ASN A N 1
ATOM 708 C CA . ASN A 1 88 ? -0.891 10.812 11.438 1 95.44 88 ASN A CA 1
ATOM 709 C C . ASN A 1 88 ? -0.624 11.188 12.891 1 95.44 88 ASN A C 1
ATOM 711 O O . ASN A 1 88 ? -1.149 12.188 13.383 1 95.44 88 ASN A O 1
ATOM 715 N N . LEU A 1 89 ? 0.129 10.352 13.508 1 96.88 89 LEU A N 1
ATOM 716 C CA . LEU A 1 89 ? 0.488 10.648 14.891 1 96.88 89 LEU A CA 1
ATOM 717 C C . LEU A 1 89 ? 1.273 11.953 14.969 1 96.88 89 LEU A C 1
ATOM 719 O O . LEU A 1 89 ? 1.024 12.781 15.859 1 96.88 89 LEU A O 1
ATOM 723 N N . GLU A 1 90 ? 2.168 12.094 14.039 1 96.94 90 GLU A N 1
ATOM 724 C CA . GLU A 1 90 ? 2.957 13.32 13.992 1 96.94 90 GLU A CA 1
ATOM 725 C C . GLU A 1 90 ? 2.078 14.531 13.703 1 96.94 90 GLU A C 1
ATOM 727 O O . GLU A 1 90 ? 2.197 15.562 14.367 1 96.94 90 GLU A O 1
ATOM 732 N N . VAL A 1 91 ? 1.24 14.477 12.781 1 96.12 91 VAL A N 1
ATOM 733 C CA . VAL A 1 91 ? 0.35 15.578 12.422 1 96.12 91 VAL A CA 1
ATOM 734 C C . VAL A 1 91 ? -0.561 15.906 13.602 1 96.12 91 VAL A C 1
ATOM 736 O O . VAL A 1 91 ? -0.802 17.078 13.906 1 96.12 91 VAL A O 1
ATOM 739 N N . ASP A 1 92 ? -1.061 14.859 14.266 1 96.5 92 ASP A N 1
ATOM 740 C CA . ASP A 1 92 ? -1.89 15.07 15.445 1 96.5 92 ASP A CA 1
ATOM 741 C C . ASP A 1 92 ? -1.131 15.844 16.516 1 96.5 92 ASP A C 1
ATOM 743 O O . ASP A 1 92 ? -1.678 16.766 17.125 1 96.5 92 ASP A O 1
ATOM 747 N N . ARG A 1 93 ? 0.093 15.477 16.766 1 97.31 93 ARG A N 1
ATOM 748 C CA . ARG A 1 93 ? 0.937 16.172 17.734 1 97.31 93 ARG A CA 1
ATOM 749 C C . ARG A 1 93 ? 1.125 17.625 17.344 1 97.31 93 ARG A C 1
ATOM 751 O O . ARG A 1 93 ? 0.982 18.516 18.188 1 97.31 93 ARG A O 1
ATOM 758 N N . ILE A 1 94 ? 1.409 17.859 16.141 1 96.5 94 ILE A N 1
ATOM 759 C CA . ILE A 1 94 ? 1.622 19.219 15.617 1 96.5 94 ILE A CA 1
ATOM 760 C C . ILE A 1 94 ? 0.341 20.031 15.766 1 96.5 94 ILE A C 1
ATOM 762 O O . ILE A 1 94 ? 0.374 21.172 16.266 1 96.5 94 ILE A O 1
ATOM 766 N N . ASN A 1 95 ? -0.766 19.469 15.398 1 95.69 95 ASN A N 1
ATOM 767 C CA . ASN A 1 95 ? -2.045 20.156 15.477 1 95.69 95 ASN A CA 1
ATOM 768 C C . ASN A 1 95 ? -2.416 20.5 16.922 1 95.69 95 ASN A C 1
ATOM 770 O O . ASN A 1 95 ? -2.957 21.562 17.188 1 95.69 95 ASN A O 1
ATOM 774 N N . LYS A 1 96 ? -2.139 19.578 17.797 1 96.56 96 LYS A N 1
ATOM 775 C CA . LYS A 1 96 ? -2.387 19.859 19.203 1 96.56 96 LYS A CA 1
ATOM 776 C C . LYS A 1 96 ? -1.546 21.031 19.688 1 96.56 96 LYS A C 1
ATOM 778 O O . LYS A 1 96 ? -2.053 21.922 20.375 1 96.56 96 LYS A O 1
ATOM 783 N N . ARG A 1 97 ? -0.282 21.109 19.359 1 96.5 97 ARG A N 1
ATOM 784 C CA . ARG A 1 97 ? 0.6 22.219 19.719 1 96.5 97 ARG A CA 1
ATOM 785 C C . ARG A 1 97 ? 0.112 23.531 19.109 1 96.5 97 ARG A C 1
ATOM 787 O O . ARG A 1 97 ? 0.078 24.562 19.781 1 96.5 97 ARG A O 1
ATOM 794 N N . ARG A 1 98 ? -0.213 23.484 17.859 1 94 98 ARG A N 1
ATOM 795 C CA . ARG A 1 98 ? -0.696 24.672 17.156 1 94 98 ARG A CA 1
ATOM 796 C C . ARG A 1 98 ? -1.971 25.203 17.812 1 94 98 ARG A C 1
ATOM 798 O O . ARG A 1 98 ? -2.107 26.406 18.016 1 94 98 ARG A O 1
ATOM 805 N N . ASN A 1 99 ? -2.877 24.281 18.125 1 93.88 99 ASN A N 1
ATOM 806 C CA . ASN A 1 99 ? -4.129 24.672 18.766 1 93.88 99 ASN A CA 1
ATOM 807 C C . ASN A 1 99 ? -3.891 25.281 20.141 1 93.88 99 ASN A C 1
ATOM 809 O O . ASN A 1 99 ? -4.539 26.266 20.5 1 93.88 99 ASN A O 1
ATOM 813 N N . GLN A 1 100 ? -2.998 24.781 20.859 1 95.12 100 GLN A N 1
ATOM 814 C CA . GLN A 1 100 ? -2.648 25.344 22.156 1 95.12 100 GLN A CA 1
ATOM 815 C C . GLN A 1 100 ? -2.084 26.75 22.031 1 95.12 100 GLN A C 1
ATOM 817 O O . GLN A 1 100 ? -2.469 27.656 22.766 1 95.12 100 GLN A O 1
ATOM 822 N N . TYR A 1 101 ? -1.187 26.922 21.062 1 94.94 101 TYR A N 1
ATOM 823 C CA . TYR A 1 101 ? -0.627 28.234 20.812 1 94.94 101 TYR A CA 1
ATOM 824 C C . TYR A 1 101 ? -1.726 29.234 20.453 1 94.94 101 TYR A C 1
ATOM 826 O O . TYR A 1 101 ? -1.776 30.344 21.016 1 94.94 101 TYR A O 1
ATOM 834 N N . ASP A 1 102 ? -2.568 28.875 19.594 1 93.31 102 ASP A N 1
ATOM 835 C CA . ASP A 1 102 ? -3.619 29.781 19.109 1 93.31 102 ASP A CA 1
ATOM 836 C C . ASP A 1 102 ? -4.602 30.109 20.234 1 93.31 102 ASP A C 1
ATOM 838 O O . ASP A 1 102 ? -5.094 31.234 20.328 1 93.31 102 ASP A O 1
ATOM 842 N N . GLU A 1 103 ? -4.828 29.125 21.094 1 93 103 GLU A N 1
ATOM 843 C CA . GLU A 1 103 ? -5.699 29.359 22.25 1 93 103 GLU A CA 1
ATOM 844 C C . GLU A 1 103 ? -5.066 30.359 23.219 1 93 103 GLU A C 1
ATOM 846 O O . GLU A 1 103 ? -5.746 31.234 23.75 1 93 103 GLU A O 1
ATOM 851 N N . ILE A 1 104 ? -3.812 30.234 23.406 1 93.69 104 ILE A N 1
ATOM 852 C CA . ILE A 1 104 ? -3.092 31.141 24.281 1 93.69 104 ILE A CA 1
ATOM 853 C C . ILE A 1 104 ? -3.145 32.562 23.719 1 93.69 104 ILE A C 1
ATOM 855 O O . ILE A 1 104 ? -3.426 33.5 24.438 1 93.69 104 ILE A O 1
ATOM 859 N N . VAL A 1 105 ? -2.93 32.656 22.438 1 91.88 105 VAL A N 1
ATOM 860 C CA . VAL A 1 105 ? -2.945 33.969 21.781 1 91.88 105 VAL A CA 1
ATOM 861 C C . VAL A 1 105 ? -4.352 34.562 21.859 1 91.88 105 VAL A C 1
ATOM 863 O O . VAL A 1 105 ? -4.516 35.75 22.109 1 91.88 105 VAL A O 1
ATOM 866 N N . LYS A 1 106 ? -5.363 33.719 21.656 1 91.38 106 LYS A N 1
ATOM 867 C CA . LYS A 1 106 ? -6.75 34.156 21.75 1 91.38 106 LYS A CA 1
ATOM 868 C C . LYS A 1 106 ? -7.059 34.719 23.141 1 91.38 106 LYS A C 1
ATOM 870 O O . LYS A 1 106 ? -7.629 35.812 23.266 1 91.38 106 LYS A O 1
ATOM 875 N N . VAL A 1 107 ? -6.66 34.031 24.141 1 93.81 107 VAL A N 1
ATOM 876 C CA . VAL A 1 107 ? -6.906 34.438 25.516 1 93.81 107 VAL A CA 1
ATOM 877 C C . VAL A 1 107 ? -6.172 35.75 25.797 1 93.81 107 VAL A C 1
ATOM 879 O O . VAL A 1 107 ? -6.73 36.656 26.406 1 93.81 107 VAL A O 1
ATOM 882 N N . GLN A 1 108 ? -4.977 35.938 25.344 1 92.5 108 GLN A N 1
ATOM 883 C CA . GLN A 1 108 ? -4.195 37.156 25.531 1 92.5 108 GLN A CA 1
ATOM 884 C C . GLN A 1 108 ? -4.855 38.344 24.859 1 92.5 108 GLN A C 1
ATOM 886 O O . GLN A 1 108 ? -4.945 39.438 25.438 1 92.5 108 GLN A O 1
ATOM 891 N N . ARG A 1 109 ? -5.363 38.094 23.703 1 89.69 109 ARG A N 1
ATOM 892 C CA . ARG A 1 109 ? -6.031 39.156 22.969 1 89.69 109 ARG A CA 1
ATOM 893 C C . ARG A 1 109 ? -7.34 39.562 23.641 1 89.69 109 ARG A C 1
ATOM 895 O O . ARG A 1 109 ? -7.656 40.75 23.75 1 89.69 109 ARG A O 1
ATOM 902 N N . THR A 1 110 ? -8.047 38.531 24.109 1 91.69 110 THR A N 1
ATOM 903 C CA . THR A 1 110 ? -9.305 38.781 24.797 1 91.69 110 THR A CA 1
ATOM 904 C C . THR A 1 110 ? -9.055 39.562 26.094 1 91.69 110 THR A C 1
ATOM 906 O O . THR A 1 110 ? -9.781 40.5 26.406 1 91.69 110 THR A O 1
ATOM 909 N N . ARG A 1 111 ? -8.047 39.281 26.766 1 91.94 111 ARG A N 1
ATOM 910 C CA . ARG A 1 111 ? -7.68 39.969 28 1 91.94 111 ARG A CA 1
ATOM 911 C C . ARG A 1 111 ? -7.277 41.438 27.719 1 91.94 111 ARG A C 1
ATOM 913 O O . ARG A 1 111 ? -7.66 42.344 28.469 1 91.94 111 ARG A O 1
ATOM 920 N N . LYS A 1 112 ? -6.555 41.594 26.672 1 91.25 112 LYS A N 1
ATOM 921 C CA . LYS A 1 112 ? -6.141 42.938 26.297 1 91.25 112 LYS A CA 1
ATOM 922 C C . LYS A 1 112 ? -7.344 43.812 25.922 1 91.25 112 LYS A C 1
ATOM 924 O O . LYS A 1 112 ? -7.426 44.969 26.344 1 91.25 112 LYS A O 1
ATOM 929 N N . LEU A 1 113 ? -8.234 43.188 25.234 1 90.94 113 LEU A N 1
ATOM 930 C CA . LEU A 1 113 ? -9.43 43.906 24.828 1 90.94 113 LEU A CA 1
ATOM 931 C C . LEU A 1 113 ? -10.297 44.25 26.031 1 90.94 113 LEU A C 1
ATOM 933 O O . LEU A 1 113 ? -10.789 45.375 26.156 1 90.94 113 LEU A O 1
ATOM 937 N N . GLU A 1 114 ? -10.438 43.312 26.969 1 92.31 114 GLU A N 1
ATOM 938 C CA . GLU A 1 114 ? -11.195 43.531 28.203 1 92.31 114 GLU A CA 1
ATOM 939 C C . GLU A 1 114 ? -10.508 44.562 29.094 1 92.31 114 GLU A C 1
ATOM 941 O O . GLU A 1 114 ? -11.164 45.406 29.688 1 92.31 114 GLU A O 1
ATOM 946 N N . GLY A 1 115 ? -9.25 44.531 29.141 1 92 115 GLY A N 1
ATOM 947 C CA . GLY A 1 115 ? -8.492 45.531 29.891 1 92 115 GLY A CA 1
ATOM 948 C C . GLY A 1 115 ? -8.656 46.938 29.344 1 92 115 GLY A C 1
ATOM 949 O O . GLY A 1 115 ? -8.789 47.906 30.109 1 92 115 GLY A O 1
ATOM 950 N N . ARG A 1 116 ? -8.703 47 28.078 1 91.94 116 ARG A N 1
ATOM 951 C CA . ARG A 1 116 ? -8.922 48.312 27.453 1 91.94 116 ARG A CA 1
ATOM 952 C C . ARG A 1 116 ? -10.32 48.844 27.766 1 91.94 116 ARG A C 1
ATOM 954 O O . ARG A 1 116 ? -10.492 50.031 28.031 1 91.94 116 ARG A O 1
ATOM 961 N N . LYS A 1 117 ? -11.25 47.969 27.781 1 91.94 117 LYS A N 1
ATOM 962 C CA . LYS A 1 117 ? -12.617 48.375 28.094 1 91.94 117 LYS A CA 1
ATOM 963 C C . LYS A 1 117 ? -12.742 48.844 29.547 1 91.94 117 LYS A C 1
ATOM 965 O O . LYS A 1 117 ? -13.414 49.812 29.828 1 91.94 117 LYS A O 1
ATOM 970 N N . ILE A 1 118 ? -12.023 48.156 30.391 1 94.62 118 ILE A N 1
ATOM 971 C CA . ILE A 1 118 ? -12.039 48.5 31.812 1 94.62 118 ILE A CA 1
ATOM 972 C C . ILE A 1 118 ? -11.359 49.844 32.031 1 94.62 118 ILE A C 1
ATOM 974 O O . ILE A 1 118 ? -11.859 50.688 32.75 1 94.62 118 ILE A O 1
ATOM 978 N N . LYS A 1 119 ? -10.305 50.094 31.312 1 93.31 119 LYS A N 1
ATOM 979 C CA . LYS A 1 119 ? -9.602 51.375 31.422 1 93.31 119 LYS A CA 1
ATOM 980 C C . LYS A 1 119 ? -10.438 52.531 30.859 1 93.31 119 LYS A C 1
ATOM 982 O O . LYS A 1 119 ? -10.508 53.594 31.469 1 93.31 119 LYS A O 1
ATOM 987 N N . GLN A 1 120 ? -11.047 52.219 29.766 1 94.31 120 GLN A N 1
ATOM 988 C CA . GLN A 1 120 ? -11.906 53.219 29.141 1 94.31 120 GLN A CA 1
ATOM 989 C C . GLN A 1 120 ? -13.086 53.562 30.062 1 94.31 120 GLN A C 1
ATOM 991 O O . GLN A 1 120 ? -13.414 54.75 30.234 1 94.31 120 GLN A O 1
ATOM 996 N N . ARG A 1 121 ? -13.617 52.625 30.703 1 94 121 ARG A N 1
ATOM 997 C CA . ARG A 1 121 ? -14.727 52.844 31.625 1 94 121 ARG A CA 1
ATOM 998 C C . ARG A 1 121 ? -14.281 53.656 32.844 1 94 121 ARG A C 1
ATOM 1000 O O . ARG A 1 121 ? -14.984 54.562 33.281 1 94 121 ARG A O 1
ATOM 1007 N N . ARG A 1 122 ? -13.141 53.375 33.344 1 93.94 122 ARG A N 1
ATOM 1008 C CA . ARG A 1 122 ? -12.602 54.125 34.5 1 93.94 122 ARG A CA 1
ATOM 1009 C C . ARG A 1 122 ? -12.312 55.562 34.125 1 93.94 122 ARG A C 1
ATOM 1011 O O . ARG A 1 122 ? -12.562 56.469 34.938 1 93.94 122 ARG A O 1
ATOM 1018 N N . TRP A 1 123 ? -11.789 55.688 32.969 1 95.19 123 TRP A N 1
ATOM 1019 C CA . TRP A 1 123 ? -11.508 57.031 32.469 1 95.19 123 TRP A CA 1
ATOM 1020 C C . TRP A 1 123 ? -12.789 57.844 32.312 1 95.19 123 TRP A C 1
ATOM 1022 O O . TRP A 1 123 ? -12.867 59 32.719 1 95.19 123 TRP A O 1
ATOM 1032 N N . GLU A 1 124 ? -13.836 57.281 31.734 1 94.06 124 GLU A N 1
ATOM 1033 C CA . GLU A 1 124 ? -15.133 57.938 31.562 1 94.06 124 GLU A CA 1
ATOM 1034 C C . GLU A 1 124 ? -15.781 58.25 32.906 1 94.06 124 GLU A C 1
ATOM 1036 O O . GLU A 1 124 ? -16.375 59.312 33.062 1 94.06 124 GLU A O 1
ATOM 1041 N N . GLU A 1 125 ? -15.633 57.406 33.875 1 94.81 125 GLU A N 1
ATOM 1042 C CA . GLU A 1 125 ? -16.141 57.625 35.219 1 94.81 125 GLU A CA 1
ATOM 1043 C C . GLU A 1 125 ? -15.406 58.75 35.906 1 94.81 125 GLU A C 1
ATOM 1045 O O . GLU A 1 125 ? -16.016 59.594 36.594 1 94.81 125 GLU A O 1
ATOM 1050 N N . ALA A 1 126 ? -14.133 58.875 35.75 1 93.44 126 ALA A N 1
ATOM 1051 C CA . ALA A 1 126 ? -13.32 59.938 36.344 1 93.44 126 ALA A CA 1
ATOM 1052 C C . ALA A 1 126 ? -13.656 61.281 35.719 1 93.44 126 ALA A C 1
ATOM 1054 O O . ALA A 1 126 ? -13.742 62.312 36.406 1 93.44 126 ALA A O 1
ATOM 1055 N N . GLN A 1 127 ? -13.805 61.25 34.438 1 93.75 127 GLN A N 1
ATOM 1056 C CA . GLN A 1 127 ? -14.18 62.469 33.719 1 93.75 127 GLN A CA 1
ATOM 1057 C C . GLN A 1 127 ? -15.555 62.969 34.156 1 93.75 127 GLN A C 1
ATOM 1059 O O . GLN A 1 127 ? -15.75 64.125 34.344 1 93.75 127 GLN A O 1
ATOM 1064 N N . SER A 1 128 ? -16.484 62.094 34.312 1 92.69 128 SER A N 1
ATOM 1065 C CA . SER A 1 128 ? -17.828 62.438 34.781 1 92.69 128 SER A CA 1
ATOM 1066 C C . SER A 1 128 ? -17.812 63 36.188 1 92.69 128 SER A C 1
ATOM 1068 O O . SER A 1 128 ? -18.531 63.938 36.5 1 92.69 128 SER A O 1
ATOM 1070 N N . LYS A 1 129 ? -17 62.375 37 1 93.62 129 LYS A N 1
ATOM 1071 C CA . LYS A 1 129 ? -16.859 62.875 38.375 1 93.62 129 LYS A CA 1
ATOM 1072 C C . LYS A 1 129 ? -16.25 64.25 38.406 1 93.62 129 LYS A C 1
ATOM 1074 O O . LYS A 1 129 ? -16.688 65.125 39.156 1 93.62 129 LYS A O 1
ATOM 1079 N N . GLN A 1 130 ? -15.219 64.5 37.562 1 94.44 130 GLN A N 1
ATOM 1080 C CA . GLN A 1 130 ? -14.562 65.812 37.469 1 94.44 130 GLN A CA 1
ATOM 1081 C C . GLN A 1 130 ? -15.531 66.875 36.969 1 94.44 130 GLN A C 1
ATOM 1083 O O . GLN A 1 130 ? -15.578 67.938 37.5 1 94.44 130 GLN A O 1
ATOM 1088 N N . GLU A 1 131 ? -16.312 66.562 35.969 1 92.75 131 GLU A N 1
ATOM 1089 C CA . GLU A 1 131 ? -17.312 67.438 35.406 1 92.75 131 GLU A CA 1
ATOM 1090 C C . GLU A 1 131 ? -18.375 67.812 36.438 1 92.75 131 GLU A C 1
ATOM 1092 O O . GLU A 1 131 ? -18.812 68.938 36.531 1 92.75 131 GLU A O 1
ATOM 1097 N N . PHE A 1 132 ? -18.656 66.812 37.219 1 91.62 132 PHE A N 1
ATOM 1098 C CA . PHE A 1 132 ? -19.609 67 38.312 1 91.62 132 PHE A CA 1
ATOM 1099 C C . PHE A 1 132 ? -19.031 67.938 39.375 1 91.62 132 PHE A C 1
ATOM 1101 O O . PHE A 1 132 ? -19.688 68.875 39.812 1 91.62 132 PHE A O 1
ATOM 1108 N N . LEU A 1 133 ? -17.781 67.75 39.844 1 92.38 133 LEU A N 1
ATOM 1109 C CA . LEU A 1 133 ? -17.109 68.625 40.812 1 92.38 133 LEU A CA 1
ATOM 1110 C C . LEU A 1 133 ? -16.938 70 40.312 1 92.38 133 LEU A C 1
ATOM 1112 O O . LEU A 1 133 ? -17.156 71 41.031 1 92.38 133 LEU A O 1
ATOM 1116 N N . ASP A 1 134 ? -16.641 70.125 39.031 1 91.56 134 ASP A N 1
ATOM 1117 C CA . ASP A 1 134 ? -16.5 71.438 38.406 1 91.56 134 ASP A CA 1
ATOM 1118 C C . ASP A 1 134 ? -17.844 72.188 38.344 1 91.56 134 ASP A C 1
ATOM 1120 O O . ASP A 1 134 ? -17.891 73.438 38.594 1 91.56 134 ASP A O 1
ATOM 1124 N N . SER A 1 135 ? -18.891 71.562 38.188 1 90.75 135 SER A N 1
ATOM 1125 C CA . SER A 1 135 ? -20.219 72.125 38.188 1 90.75 135 SER A CA 1
ATOM 1126 C C . SER A 1 135 ? -20.641 72.625 39.562 1 90.75 135 SER A C 1
ATOM 1128 O O . SER A 1 135 ? -21.266 73.688 39.719 1 90.75 135 SER A O 1
ATOM 1130 N N . LEU A 1 136 ? -20.219 71.938 40.594 1 90.06 136 LEU A N 1
ATOM 1131 C CA . LEU A 1 136 ? -20.516 72.312 41.969 1 90.06 136 LEU A CA 1
ATOM 1132 C C . LEU A 1 136 ? -19.719 73.562 42.375 1 90.06 136 LEU A C 1
ATOM 1134 O O . LEU A 1 136 ? -20.25 74.438 43.031 1 90.06 136 LEU A O 1
ATOM 1138 N N . GLU A 1 137 ? -18.547 73.625 41.844 1 89.88 137 GLU A N 1
ATOM 1139 C CA . GLU A 1 137 ? -17.672 74.75 42.156 1 89.88 137 GLU A CA 1
ATOM 1140 C C . GLU A 1 137 ? -18.125 76 41.406 1 89.88 137 GLU A C 1
ATOM 1142 O O . GLU A 1 137 ? -18.125 77.125 41.969 1 89.88 137 GLU A O 1
ATOM 1147 N N . MET A 1 138 ? -18.6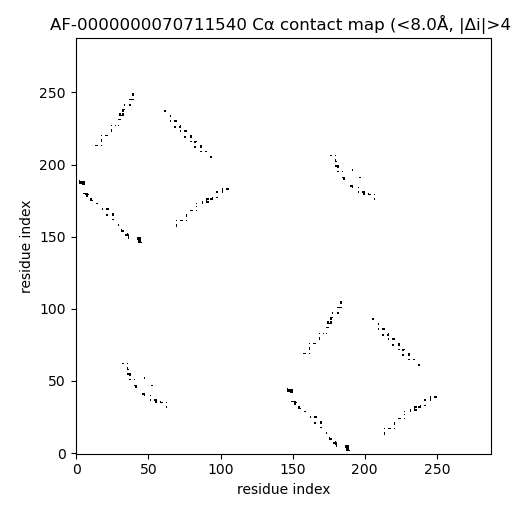25 75.938 40.281 1 88.69 138 MET A N 1
ATOM 1148 C CA . MET A 1 138 ? -19.125 77.062 39.5 1 88.69 138 MET A CA 1
ATOM 1149 C C . MET A 1 138 ? -20.469 77.562 40.062 1 88.69 138 MET A C 1
ATOM 1151 O O . MET A 1 138 ? -20.781 78.75 40.031 1 88.69 138 MET A O 1
ATOM 1155 N N . GLY A 1 139 ? -21.281 76.688 40.594 1 79.88 139 GLY A N 1
ATOM 1156 C CA . GLY A 1 139 ? -22.531 77.062 41.219 1 79.88 139 GLY A CA 1
ATOM 1157 C C . GLY A 1 139 ? -22.344 77.75 42.562 1 79.88 139 GLY A C 1
ATOM 1158 O O . GLY A 1 139 ? -23.125 78.562 42.969 1 79.88 139 GLY A O 1
ATOM 1159 N N . LYS A 1 140 ? -21.359 77.5 43.406 1 72.62 140 LYS A N 1
ATOM 1160 C CA . LYS A 1 140 ? -21.062 78.188 44.688 1 72.62 140 LYS A CA 1
ATOM 1161 C C . LYS A 1 140 ? -20.547 79.625 44.438 1 72.62 140 LYS A C 1
ATOM 1163 O O . LYS A 1 140 ? -20.812 80.5 45.25 1 72.62 140 LYS A O 1
ATOM 1168 N N . TYR A 1 141 ? -19.938 79.938 43.469 1 66.81 141 TYR A N 1
ATOM 1169 C CA . TYR A 1 141 ? -19.453 81.25 43.156 1 66.81 141 TYR A CA 1
ATOM 1170 C C . TYR A 1 141 ? -20.516 82.125 42.469 1 66.81 141 TYR A C 1
ATOM 1172 O O . TYR A 1 141 ? -20.359 83.312 42.281 1 66.81 141 TYR A O 1
ATOM 1180 N N . LYS A 1 142 ? -21.547 81.75 42.031 1 61.81 142 LYS A N 1
ATOM 1181 C CA . LYS A 1 142 ? -22.594 82.562 41.469 1 61.81 142 LYS A CA 1
ATOM 1182 C C . LYS A 1 142 ? -23.547 83.062 42.562 1 61.81 142 LYS A C 1
ATOM 1184 O O . LYS A 1 142 ? -24.438 83.875 42.312 1 61.81 142 LYS A O 1
ATOM 1189 N N . LYS A 1 143 ? -23.641 82.5 43.719 1 56.25 143 LYS A N 1
ATOM 1190 C CA . LYS A 1 143 ? -24.562 83.125 44.719 1 56.25 143 LYS A CA 1
ATOM 1191 C C . LYS A 1 143 ? -23.938 84.312 45.406 1 56.25 143 LYS A C 1
ATOM 1193 O O . LYS A 1 143 ? -24.5 84.812 46.375 1 56.25 143 LYS A O 1
ATOM 1198 N N . ASP A 1 144 ? -22.938 84.938 44.906 1 45.22 144 ASP A N 1
ATOM 1199 C CA . ASP A 1 144 ? -22.844 86.312 45.375 1 45.22 144 ASP A CA 1
ATOM 1200 C C . ASP A 1 144 ? -23.797 87.25 44.625 1 45.22 144 ASP A C 1
ATOM 1202 O O . ASP A 1 144 ? -23.75 87.25 43.375 1 45.22 144 ASP A O 1
ATOM 1206 N N . MET B 1 1 ? -3.418 -49.719 0.125 1 38.69 1 MET B N 1
ATOM 1207 C CA . MET B 1 1 ? -2.924 -48.5 0.725 1 38.69 1 MET B CA 1
ATOM 1208 C C . MET B 1 1 ? -3.43 -47.281 -0.04 1 38.69 1 MET B C 1
ATOM 1210 O O . MET B 1 1 ? -3.262 -47.188 -1.259 1 38.69 1 MET B O 1
ATOM 1214 N N . ASN B 1 2 ? -4.531 -46.625 0.285 1 40.06 2 ASN B N 1
ATOM 1215 C CA . ASN B 1 2 ? -5.238 -45.531 -0.372 1 40.06 2 ASN B CA 1
ATOM 1216 C C . ASN B 1 2 ? -4.285 -44.406 -0.783 1 40.06 2 ASN B C 1
ATOM 1218 O O . ASN B 1 2 ? -3.66 -43.781 0.07 1 40.06 2 ASN B O 1
ATOM 1222 N N . ALA B 1 3 ? -3.561 -44.531 -1.792 1 48.31 3 ALA B N 1
ATOM 1223 C CA . ALA B 1 3 ? -2.547 -43.594 -2.32 1 48.31 3 ALA B CA 1
ATOM 1224 C C . ALA B 1 3 ? -3 -42.156 -2.207 1 48.31 3 ALA B C 1
ATOM 1226 O O . ALA B 1 3 ? -4.156 -41.844 -2.492 1 48.31 3 ALA B O 1
ATOM 1227 N N . ASP B 1 4 ? -2.402 -41.281 -1.264 1 53.53 4 ASP B N 1
ATOM 1228 C CA . ASP B 1 4 ? -2.586 -39.875 -0.865 1 53.53 4 ASP B CA 1
ATOM 1229 C C . ASP B 1 4 ? -2.732 -38.969 -2.086 1 53.53 4 ASP B C 1
ATOM 1231 O O . ASP B 1 4 ? -1.86 -38.969 -2.955 1 53.53 4 ASP B O 1
ATOM 1235 N N . ALA B 1 5 ? -3.988 -38.75 -2.443 1 59.91 5 ALA B N 1
ATOM 1236 C CA . ALA B 1 5 ? -4.328 -37.812 -3.502 1 59.91 5 ALA B CA 1
ATOM 1237 C C . ALA B 1 5 ? -3.504 -36.531 -3.375 1 59.91 5 ALA B C 1
ATOM 1239 O O . ALA B 1 5 ? -3.363 -35.969 -2.281 1 59.91 5 ALA B O 1
ATOM 1240 N N . PRO B 1 6 ? -2.605 -36.281 -4.422 1 66.94 6 PRO B N 1
ATOM 1241 C CA . PRO B 1 6 ? -1.845 -35.031 -4.34 1 66.94 6 PRO B CA 1
ATOM 1242 C C . PRO B 1 6 ? -2.73 -33.812 -4.062 1 66.94 6 PRO B C 1
ATOM 1244 O O . PRO B 1 6 ? -3.85 -33.719 -4.578 1 66.94 6 PRO B O 1
ATOM 1247 N N . MET B 1 7 ? -2.535 -33.219 -2.881 1 66.62 7 MET B N 1
ATOM 1248 C CA . MET B 1 7 ? -3.373 -32.094 -2.484 1 66.62 7 MET B CA 1
ATOM 1249 C C . MET B 1 7 ? -2.986 -30.812 -3.252 1 66.62 7 MET B C 1
ATOM 1251 O O . MET B 1 7 ? -1.803 -30.5 -3.383 1 66.62 7 MET B O 1
ATOM 1255 N N . GLU B 1 8 ? -3.996 -30.266 -3.941 1 73.19 8 GLU B N 1
ATOM 1256 C CA . GLU B 1 8 ? -3.818 -28.969 -4.594 1 73.19 8 GLU B CA 1
ATOM 1257 C C . GLU B 1 8 ? -3.479 -27.891 -3.578 1 73.19 8 GLU B C 1
ATOM 1259 O O . GLU B 1 8 ? -4.035 -27.859 -2.479 1 73.19 8 GLU B O 1
ATOM 1264 N N . VAL B 1 9 ? -2.35 -27.172 -3.736 1 70.44 9 VAL B N 1
ATOM 1265 C CA . VAL B 1 9 ? -1.993 -26.047 -2.877 1 70.44 9 VAL B CA 1
ATOM 1266 C C . VAL B 1 9 ? -2.836 -24.828 -3.246 1 70.44 9 VAL B C 1
ATOM 1268 O O . VAL B 1 9 ? -3.049 -24.547 -4.426 1 70.44 9 VAL B O 1
ATOM 1271 N N . ASP B 1 10 ? -3.553 -24.219 -2.154 1 73.25 10 ASP B N 1
ATOM 1272 C CA . ASP B 1 10 ? -4.449 -23.094 -2.346 1 73.25 10 ASP B CA 1
ATOM 1273 C C . ASP B 1 10 ? -3.787 -21.781 -1.902 1 73.25 10 ASP B C 1
ATOM 1275 O O . ASP B 1 10 ? -3.441 -21.625 -0.73 1 73.25 10 ASP B O 1
ATOM 1279 N N . GLU B 1 11 ? -3.432 -20.953 -2.881 1 78.12 11 GLU B N 1
ATOM 1280 C CA . GLU B 1 11 ? -2.84 -19.641 -2.607 1 78.12 11 GLU B CA 1
ATOM 1281 C C . GLU B 1 11 ? -3.91 -18.625 -2.254 1 78.12 11 GLU B C 1
ATOM 1283 O O . GLU B 1 11 ? -3.598 -17.453 -1.984 1 78.12 11 GLU B O 1
ATOM 1288 N N . SER B 1 12 ? -5.113 -18.953 -2.096 1 80.31 12 SER B N 1
ATOM 1289 C CA . SER B 1 12 ? -6.227 -18.031 -1.917 1 80.31 12 SER B CA 1
ATOM 1290 C C . SER B 1 12 ? -6.125 -17.281 -0.587 1 80.31 12 SER B C 1
ATOM 1292 O O . SER B 1 12 ? -6.422 -16.094 -0.509 1 80.31 12 SER B O 1
ATOM 1294 N N . SER B 1 13 ? -5.562 -17.953 0.353 1 84.69 13 SER B N 1
ATOM 1295 C CA . SER B 1 13 ? -5.48 -17.344 1.672 1 84.69 13 SER B CA 1
ATOM 1296 C C . SER B 1 13 ? -4.465 -16.203 1.69 1 84.69 13 SER B C 1
ATOM 1298 O O . SER B 1 13 ? -4.723 -15.141 2.262 1 84.69 13 SER B O 1
ATOM 1300 N N . ALA B 1 14 ? -3.322 -16.422 1.095 1 85.44 14 ALA B N 1
ATOM 1301 C CA . ALA B 1 14 ? -2.287 -15.398 1.061 1 85.44 14 ALA B CA 1
ATOM 1302 C C . ALA B 1 14 ? -2.762 -14.164 0.292 1 85.44 14 ALA B C 1
ATOM 1304 O O . ALA B 1 14 ? -2.557 -13.031 0.732 1 85.44 14 ALA B O 1
ATOM 1305 N N . ILE B 1 15 ? -3.412 -14.383 -0.826 1 89.25 15 ILE B N 1
ATOM 1306 C CA . ILE B 1 15 ? -3.908 -13.297 -1.659 1 89.25 15 ILE B CA 1
ATOM 1307 C C . ILE B 1 15 ? -4.988 -12.523 -0.908 1 89.25 15 ILE B C 1
ATOM 1309 O O . ILE B 1 15 ? -5.02 -11.289 -0.942 1 89.25 15 ILE B O 1
ATOM 1313 N N . GLN B 1 16 ? -5.824 -13.195 -0.176 1 90.75 16 GLN B N 1
ATOM 1314 C CA . GLN B 1 16 ? -6.887 -12.555 0.595 1 90.75 16 GLN B CA 1
ATOM 1315 C C . GLN B 1 16 ? -6.309 -11.664 1.688 1 90.75 16 GLN B C 1
ATOM 1317 O O . G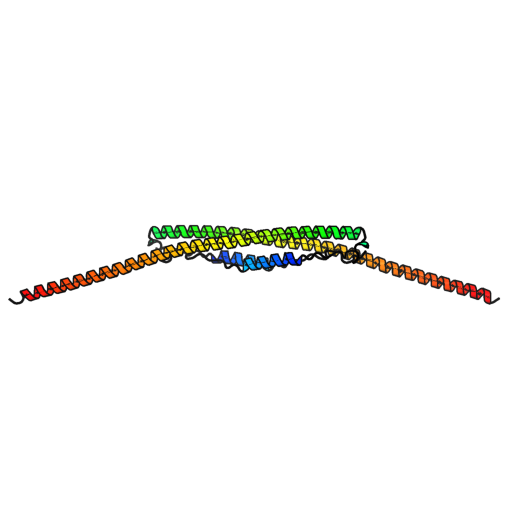LN B 1 16 ? -6.789 -10.547 1.907 1 90.75 16 GLN B O 1
ATOM 1322 N N . GLU B 1 17 ? -5.289 -12.148 2.359 1 90.31 17 GLU B N 1
ATOM 1323 C CA . GLU B 1 17 ? -4.652 -11.367 3.416 1 90.31 17 GLU B CA 1
ATOM 1324 C C . GLU B 1 17 ? -4.051 -10.078 2.865 1 90.31 17 GLU B C 1
ATOM 1326 O O . GLU B 1 17 ? -4.168 -9.016 3.484 1 90.31 17 GLU B O 1
ATOM 1331 N N . ILE B 1 18 ? -3.404 -10.219 1.736 1 90.88 18 ILE B N 1
ATOM 1332 C CA . ILE B 1 18 ? -2.818 -9.047 1.086 1 90.88 18 ILE B CA 1
ATOM 1333 C C . ILE B 1 18 ? -3.918 -8.039 0.748 1 90.88 18 ILE B C 1
ATOM 1335 O O . ILE B 1 18 ? -3.781 -6.848 1.028 1 90.88 18 ILE B O 1
ATOM 1339 N N . GLU B 1 19 ? -5.02 -8.531 0.258 1 90.12 19 GLU B N 1
ATOM 1340 C CA . GLU B 1 19 ? -6.129 -7.664 -0.126 1 90.12 19 GLU B CA 1
ATOM 1341 C C . GLU B 1 19 ? -6.738 -6.98 1.093 1 90.12 19 GLU B C 1
ATOM 1343 O O . GLU B 1 19 ? -7.051 -5.789 1.049 1 90.12 19 GLU B O 1
ATOM 1348 N N . ILE B 1 20 ? -6.859 -7.664 2.17 1 91.19 20 ILE B N 1
ATOM 1349 C CA . ILE B 1 20 ? -7.418 -7.117 3.4 1 91.19 20 ILE B CA 1
ATOM 1350 C C . ILE B 1 20 ? -6.508 -6.012 3.934 1 91.19 20 ILE B C 1
ATOM 1352 O O . ILE B 1 20 ? -6.98 -4.953 4.348 1 91.19 20 ILE B O 1
ATOM 1356 N N . THR B 1 21 ? -5.223 -6.281 3.871 1 91.31 21 THR B N 1
ATOM 1357 C CA . THR B 1 21 ? -4.273 -5.305 4.391 1 91.31 21 THR B CA 1
ATOM 1358 C C . THR B 1 21 ? -4.289 -4.031 3.549 1 91.31 21 THR B C 1
ATOM 1360 O O . THR B 1 21 ? -4.219 -2.924 4.086 1 91.31 21 THR B O 1
ATOM 1363 N N . ILE B 1 22 ? -4.402 -4.211 2.277 1 91.25 22 ILE B N 1
ATOM 1364 C CA . ILE B 1 22 ? -4.488 -3.055 1.395 1 91.25 22 ILE B CA 1
ATOM 1365 C C . ILE B 1 22 ? -5.742 -2.246 1.721 1 91.25 22 ILE B C 1
ATOM 1367 O O . ILE B 1 22 ? -5.695 -1.016 1.783 1 91.25 22 ILE B O 1
ATOM 1371 N N . LYS B 1 23 ? -6.816 -2.877 1.989 1 90.5 23 LYS B N 1
ATOM 1372 C CA . LYS B 1 23 ? -8.062 -2.203 2.346 1 90.5 23 LYS B CA 1
ATOM 1373 C C . LYS B 1 23 ? -7.93 -1.47 3.678 1 90.5 23 LYS B C 1
ATOM 1375 O O . LYS B 1 23 ? -8.43 -0.353 3.83 1 90.5 23 LYS B O 1
ATOM 1380 N N . ASP B 1 24 ? -7.262 -2.068 4.613 1 92.12 24 ASP B N 1
ATOM 1381 C CA . ASP B 1 24 ? -7.004 -1.452 5.914 1 92.12 24 ASP B CA 1
ATOM 1382 C C . ASP B 1 24 ? -6.223 -0.15 5.758 1 92.12 24 ASP B C 1
ATOM 1384 O O . ASP B 1 24 ? -6.57 0.865 6.363 1 92.12 24 ASP B O 1
ATOM 1388 N N . ILE B 1 25 ? -5.211 -0.24 4.953 1 90.44 25 ILE B N 1
ATOM 1389 C CA . ILE B 1 25 ? -4.379 0.941 4.746 1 90.44 25 ILE B CA 1
ATOM 1390 C C . ILE B 1 25 ? -5.195 2.029 4.051 1 90.44 25 ILE B C 1
ATOM 1392 O O . ILE B 1 25 ? -5.113 3.205 4.418 1 90.44 25 ILE B O 1
ATOM 1396 N N . SER B 1 26 ? -5.988 1.65 3.1 1 89.38 26 SER B N 1
ATOM 1397 C CA . SER B 1 26 ? -6.809 2.598 2.352 1 89.38 26 SER B CA 1
ATOM 1398 C C . SER B 1 26 ? -7.863 3.24 3.244 1 89.38 26 SER B C 1
ATOM 1400 O O . SER B 1 26 ? -8.328 4.348 2.965 1 89.38 26 SER B O 1
ATOM 1402 N N . SER B 1 27 ? -8.266 2.615 4.266 1 90.25 27 SER B N 1
ATOM 1403 C CA . SER B 1 27 ? -9.32 3.102 5.141 1 90.25 27 SER B CA 1
ATOM 1404 C C . SER B 1 27 ? -8.781 4.098 6.164 1 90.25 27 SER B C 1
ATOM 1406 O O . SER B 1 27 ? -9.555 4.773 6.848 1 90.25 27 SER B O 1
ATOM 1408 N N . ILE B 1 28 ? -7.469 4.164 6.254 1 88.06 28 ILE B N 1
ATOM 1409 C CA . ILE B 1 28 ? -6.883 5.109 7.199 1 88.06 28 ILE B CA 1
ATOM 1410 C C . ILE B 1 28 ? -7.086 6.535 6.695 1 88.06 28 ILE B C 1
ATOM 1412 O O . ILE B 1 28 ? -6.688 6.871 5.578 1 88.06 28 ILE B O 1
ATOM 1416 N N . THR B 1 29 ? -7.766 7.352 7.461 1 87.88 29 THR B N 1
ATOM 1417 C CA . THR B 1 29 ? -7.984 8.75 7.117 1 87.88 29 THR B CA 1
ATOM 1418 C C . THR B 1 29 ? -6.715 9.57 7.344 1 87.88 29 THR B C 1
ATOM 1420 O O . THR B 1 29 ? -6.137 9.539 8.43 1 87.88 29 THR B O 1
ATOM 1423 N N . TYR B 1 30 ? -6.242 10.164 6.32 1 90.69 30 TYR B N 1
ATOM 1424 C CA . TYR B 1 30 ? -5.098 11.055 6.449 1 90.69 30 TYR B CA 1
ATOM 1425 C C . TYR B 1 30 ? -5.496 12.359 7.125 1 90.69 30 TYR B C 1
ATOM 1427 O O . TYR B 1 30 ? -6.375 13.078 6.637 1 90.69 30 TYR B O 1
ATOM 1435 N N . ILE B 1 31 ? -4.793 12.617 8.234 1 90 31 ILE B N 1
ATOM 1436 C CA . ILE B 1 31 ? -5.059 13.852 8.961 1 90 31 ILE B CA 1
ATOM 1437 C C . ILE B 1 31 ? -4.316 15.008 8.297 1 90 31 ILE B C 1
ATOM 1439 O O . ILE B 1 31 ? -3.17 14.859 7.871 1 90 31 ILE B O 1
ATOM 1443 N N . ARG B 1 32 ? -5.008 16.141 8.258 1 90.12 32 ARG B N 1
ATOM 1444 C CA . ARG B 1 32 ? -4.418 17.328 7.641 1 90.12 32 ARG B CA 1
ATOM 1445 C C . ARG B 1 32 ? -3.83 18.266 8.695 1 90.12 32 ARG B C 1
ATOM 1447 O O . ARG B 1 32 ? -4.332 18.328 9.82 1 90.12 32 ARG B O 1
ATOM 1454 N N . LEU B 1 33 ? -2.822 18.922 8.289 1 90.62 33 LEU B N 1
ATOM 1455 C CA . LEU B 1 33 ? -2.225 19.938 9.148 1 90.62 33 LEU B CA 1
ATOM 1456 C C . LEU B 1 33 ? -3.154 21.125 9.297 1 90.62 33 LEU B C 1
ATOM 1458 O O . LEU B 1 33 ? -3.77 21.562 8.32 1 90.62 33 LEU B O 1
ATOM 1462 N N . SER B 1 34 ? -3.15 21.578 10.625 1 85.81 34 SER B N 1
ATOM 1463 C CA . SER B 1 34 ? -3.934 22.781 10.891 1 85.81 34 SER B CA 1
ATOM 1464 C C . SER B 1 34 ? -3.176 24.031 10.484 1 85.81 34 SER B C 1
ATOM 1466 O O . SER B 1 34 ? -1.959 24.125 10.664 1 85.81 34 SER B O 1
ATOM 1468 N N . ASN B 1 35 ? -3.863 25.062 10.062 1 80.44 35 ASN B N 1
ATOM 1469 C CA . ASN B 1 35 ? -3.488 26.422 9.703 1 80.44 35 ASN B CA 1
ATOM 1470 C C . ASN B 1 35 ? -1.982 26.547 9.492 1 80.44 35 ASN B C 1
ATOM 1472 O O . ASN B 1 35 ? -1.198 26.328 10.414 1 80.44 35 ASN B O 1
ATOM 1476 N N . SER B 1 36 ? -1.492 26.922 8.43 1 82.5 36 SER B N 1
ATOM 1477 C CA . SER B 1 36 ? -0.086 27.188 8.156 1 82.5 36 SER B CA 1
ATOM 1478 C C . SER B 1 36 ? 0.34 28.531 8.734 1 82.5 36 SER B C 1
ATOM 1480 O O . SER B 1 36 ? 1.521 28.75 9.008 1 82.5 36 SER B O 1
ATOM 1482 N N . ILE B 1 37 ? -0.613 29.312 8.93 1 83.56 37 ILE B N 1
ATOM 1483 C CA . ILE B 1 37 ? -0.407 30.625 9.531 1 83.56 37 ILE B CA 1
ATOM 1484 C C . ILE B 1 37 ? -1.162 30.703 10.859 1 83.56 37 ILE B C 1
ATOM 1486 O O . ILE B 1 37 ? -2.277 30.188 10.977 1 83.56 37 ILE B O 1
ATOM 1490 N N . PRO B 1 38 ? -0.472 31.344 11.758 1 86.06 38 PRO B N 1
ATOM 1491 C CA . PRO B 1 38 ? -1.18 31.469 13.039 1 86.06 38 PRO B CA 1
ATOM 1492 C C . PRO B 1 38 ? -2.568 32.094 12.883 1 86.06 38 PRO B C 1
ATOM 1494 O O . PRO B 1 38 ? -2.73 33.094 12.18 1 86.06 38 PRO B O 1
ATOM 1497 N N . LYS B 1 39 ? -3.512 31.516 13.516 1 85.69 39 LYS B N 1
ATOM 1498 C CA . LYS B 1 39 ? -4.926 31.844 13.32 1 85.69 39 LYS B CA 1
ATOM 1499 C C . LYS B 1 39 ? -5.207 33.312 13.633 1 85.69 39 LYS B C 1
ATOM 1501 O O . LYS B 1 39 ? -6.066 33.938 13 1 85.69 39 LYS B O 1
ATOM 1506 N N . TYR B 1 40 ? -4.512 33.906 14.508 1 83.69 40 TYR B N 1
ATOM 1507 C CA . TYR B 1 40 ? -4.844 35.281 14.961 1 83.69 40 TYR B CA 1
ATOM 1508 C C . TYR B 1 40 ? -3.791 36.281 14.508 1 83.69 40 TYR B C 1
ATOM 1510 O O . TYR B 1 40 ? -3.73 37.406 15.016 1 83.69 40 TYR B O 1
ATOM 1518 N N . ALA B 1 41 ? -2.998 35.781 13.594 1 83.56 41 ALA B N 1
ATOM 1519 C CA . ALA B 1 41 ? -2.059 36.719 12.992 1 83.56 41 ALA B CA 1
ATOM 1520 C C . ALA B 1 41 ? -2.75 37.594 11.938 1 83.56 41 ALA B C 1
ATOM 1522 O O . ALA B 1 41 ? -3.756 37.188 11.352 1 83.56 41 ALA B O 1
ATOM 1523 N N . SER B 1 42 ? -2.184 38.781 11.812 1 82.56 42 SER B N 1
ATOM 1524 C CA . SER B 1 42 ? -2.715 39.719 10.812 1 82.56 42 SER B CA 1
ATOM 1525 C C . SER B 1 42 ? -2.557 39.156 9.398 1 82.56 42 SER B C 1
ATOM 1527 O O . SER B 1 42 ? -1.662 38.344 9.148 1 82.56 42 SER B O 1
ATOM 1529 N N . SER B 1 43 ? -3.475 39.625 8.531 1 82.81 43 SER B N 1
ATOM 1530 C CA . SER B 1 43 ? -3.396 39.219 7.133 1 82.81 43 SER B CA 1
ATOM 1531 C C . SER B 1 43 ? -2.195 39.875 6.441 1 82.81 43 SER B C 1
ATOM 1533 O O . SER B 1 43 ? -1.736 39.375 5.41 1 82.81 43 SER B O 1
ATOM 1535 N N . ASN B 1 44 ? -1.75 40.938 7.074 1 84 44 ASN B N 1
ATOM 1536 C CA . ASN B 1 44 ? -0.562 41.625 6.562 1 84 44 ASN B CA 1
ATOM 1537 C C . ASN B 1 44 ? 0.687 41.219 7.348 1 84 44 ASN B C 1
ATOM 1539 O O . ASN B 1 44 ? 0.821 41.562 8.523 1 84 44 ASN B O 1
ATOM 1543 N N . ARG B 1 45 ? 1.57 40.625 6.742 1 87.12 45 ARG B N 1
ATOM 1544 C CA . ARG B 1 45 ? 2.771 40.094 7.371 1 87.12 45 ARG B CA 1
ATOM 1545 C C . ARG B 1 45 ? 3.617 41.219 7.977 1 87.12 45 ARG B C 1
ATOM 1547 O O . ARG B 1 45 ? 4.309 41 8.977 1 87.12 45 ARG B O 1
ATOM 1554 N N . GLU B 1 46 ? 3.57 42.375 7.398 1 87.19 46 GLU B N 1
ATOM 1555 C CA . GLU B 1 46 ? 4.371 43.5 7.871 1 87.19 46 GLU B CA 1
ATOM 1556 C C . GLU B 1 46 ? 3.961 43.938 9.281 1 87.19 46 GLU B C 1
ATOM 1558 O O . GLU B 1 46 ? 4.738 44.562 9.992 1 87.19 46 GLU B O 1
ATOM 1563 N N . GLU B 1 47 ? 2.752 43.5 9.633 1 88.19 47 GLU B N 1
ATOM 1564 C CA . GLU B 1 47 ? 2.227 43.875 10.938 1 88.19 47 GLU B CA 1
ATOM 1565 C C . GLU B 1 47 ? 2.539 42.812 11.992 1 88.19 47 GLU B C 1
ATOM 1567 O O . GLU B 1 47 ? 2.201 42.969 13.164 1 88.19 47 GLU B O 1
ATOM 1572 N N . TRP B 1 48 ? 3.25 41.75 11.562 1 88.75 48 TRP B N 1
ATOM 1573 C CA . TRP B 1 48 ? 3.469 40.656 12.484 1 88.75 48 TRP B CA 1
ATOM 1574 C C . TRP B 1 48 ? 4.473 41.031 13.57 1 88.75 48 TRP B C 1
ATOM 1576 O O . TRP B 1 48 ? 5.461 41.719 13.289 1 88.75 48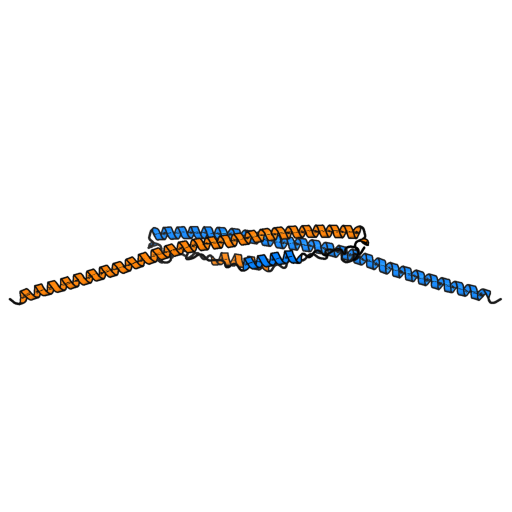 TRP B O 1
ATOM 1586 N N . SER B 1 49 ? 4.113 40.625 14.703 1 88.31 49 SER B N 1
ATOM 1587 C CA . SER B 1 49 ? 5.105 40.688 15.773 1 88.31 49 SER B CA 1
ATOM 1588 C C . SER B 1 49 ? 6.211 39.656 15.57 1 88.31 49 SER B C 1
ATOM 1590 O O . SER B 1 49 ? 6.09 38.781 14.727 1 88.31 49 SER B O 1
ATOM 1592 N N . ALA B 1 50 ? 7.332 39.781 16.266 1 91.06 50 ALA B N 1
ATOM 1593 C CA . ALA B 1 50 ? 8.43 38.844 16.219 1 91.06 50 ALA B CA 1
ATOM 1594 C C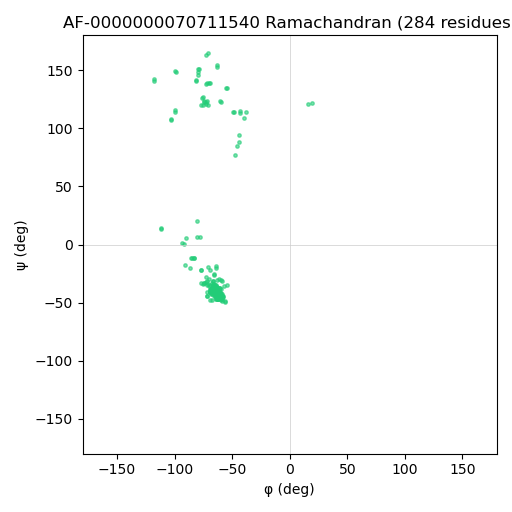 . ALA B 1 50 ? 7.949 37.438 16.594 1 91.06 50 ALA B C 1
ATOM 1596 O O . ALA B 1 50 ? 8.398 36.438 16.016 1 91.06 50 ALA B O 1
ATOM 1597 N N . LYS B 1 51 ? 6.98 37.312 17.547 1 91.12 51 LYS B N 1
ATOM 1598 C CA . LYS B 1 51 ? 6.457 36.031 18 1 91.12 51 LYS B CA 1
ATOM 1599 C C . LYS B 1 51 ? 5.641 35.344 16.906 1 91.12 51 LYS B C 1
ATOM 1601 O O . LYS B 1 51 ? 5.719 34.125 16.734 1 91.12 51 LYS B O 1
ATOM 1606 N N . GLU B 1 52 ? 4.926 36.094 16.188 1 90.62 52 GLU B N 1
ATOM 1607 C CA . GLU B 1 52 ? 4.129 35.562 15.094 1 90.62 52 GLU B CA 1
ATOM 1608 C C . GLU B 1 52 ? 5.02 35.062 13.953 1 90.62 52 GLU B C 1
ATOM 1610 O O . GLU B 1 52 ? 4.746 34.031 13.367 1 90.62 52 GLU B O 1
ATOM 1615 N N . GLU B 1 53 ? 6.07 35.844 13.688 1 91.12 53 GLU B N 1
ATOM 1616 C CA . GLU B 1 53 ? 7.031 35.406 12.672 1 91.12 53 GLU B CA 1
ATOM 1617 C C . GLU B 1 53 ? 7.695 34.094 13.07 1 91.12 53 GLU B C 1
ATOM 1619 O O . GLU B 1 53 ? 7.867 33.188 12.234 1 91.12 53 GLU B O 1
ATOM 1624 N N . GLN B 1 54 ? 8.102 34.031 14.344 1 93.56 54 GLN B N 1
ATOM 1625 C CA . GLN B 1 54 ? 8.727 32.812 14.844 1 93.56 54 GLN B CA 1
ATOM 1626 C C . GLN B 1 54 ? 7.781 31.609 14.734 1 93.56 54 GLN B C 1
ATOM 1628 O O . GLN B 1 54 ? 8.195 30.516 14.352 1 93.56 54 GLN B O 1
ATOM 1633 N N . GLU B 1 55 ? 6.512 31.812 15.062 1 94.44 55 GLU B N 1
ATOM 1634 C CA . GLU B 1 55 ? 5.523 30.75 14.969 1 94.44 55 GLU B CA 1
ATOM 1635 C C . GLU B 1 55 ? 5.305 30.328 13.523 1 94.44 55 GLU B C 1
ATOM 1637 O O . GLU B 1 55 ? 5.203 29.125 13.227 1 94.44 55 GLU B O 1
ATOM 1642 N N . ALA B 1 56 ? 5.23 31.25 12.633 1 90.62 56 ALA B N 1
ATOM 1643 C CA . ALA B 1 56 ? 5.082 30.922 11.211 1 90.62 56 ALA B CA 1
ATOM 1644 C C . ALA B 1 56 ? 6.25 30.094 10.711 1 90.62 56 ALA B C 1
ATOM 1646 O O . ALA B 1 56 ? 6.059 29.141 9.945 1 90.62 56 ALA B O 1
ATOM 1647 N N . LEU B 1 57 ? 7.449 30.484 11.109 1 92.12 57 LEU B N 1
ATOM 1648 C CA . LEU B 1 57 ? 8.641 29.734 10.734 1 92.12 57 LEU B CA 1
ATOM 1649 C C . LEU B 1 57 ? 8.586 28.312 11.289 1 92.12 57 LEU B C 1
ATOM 1651 O O . LEU B 1 57 ? 8.93 27.359 10.594 1 92.12 57 LEU B O 1
ATOM 1655 N N . ARG B 1 58 ? 8.164 28.156 12.516 1 94.88 58 ARG B N 1
ATOM 1656 C CA . ARG B 1 58 ? 8.016 26.844 13.125 1 94.88 58 ARG B CA 1
ATOM 1657 C C . ARG B 1 58 ? 7.023 25.984 12.344 1 94.88 58 ARG B C 1
ATOM 1659 O O . ARG B 1 58 ? 7.293 24.812 12.07 1 94.88 58 ARG B O 1
ATOM 1666 N N . ARG B 1 59 ? 5.91 26.578 12 1 93.31 59 ARG B N 1
ATOM 1667 C CA . ARG B 1 59 ? 4.887 25.859 11.258 1 93.31 59 ARG B CA 1
ATOM 1668 C C . ARG B 1 59 ? 5.398 25.438 9.883 1 93.31 59 ARG B C 1
ATOM 1670 O O . ARG B 1 59 ? 5.062 24.359 9.391 1 93.31 59 ARG B O 1
ATOM 1677 N N . SER B 1 60 ? 6.203 26.281 9.297 1 91.38 60 SER B N 1
ATOM 1678 C CA . SER B 1 60 ? 6.82 25.922 8.023 1 91.38 60 SER B CA 1
ATOM 1679 C C . SER B 1 60 ? 7.73 24.703 8.188 1 91.38 60 SER B C 1
ATOM 1681 O O . SER B 1 60 ? 7.754 23.828 7.324 1 91.38 60 SER B O 1
ATOM 1683 N N . GLY B 1 61 ? 8.484 24.734 9.297 1 93.44 61 GLY B N 1
ATOM 1684 C CA . GLY B 1 61 ? 9.305 23.578 9.586 1 93.44 61 GLY B CA 1
ATOM 1685 C C . GLY B 1 61 ? 8.5 22.312 9.828 1 93.44 61 GLY B C 1
ATOM 1686 O O . GLY B 1 61 ? 8.891 21.234 9.398 1 93.44 61 GLY B O 1
ATOM 1687 N N . GLU B 1 62 ? 7.441 22.484 10.531 1 94.69 62 GLU B N 1
ATOM 1688 C CA . GLU B 1 62 ? 6.535 21.359 10.781 1 94.69 62 GLU B CA 1
ATOM 1689 C C . GLU B 1 62 ? 5.977 20.797 9.469 1 94.69 62 GLU B C 1
ATOM 1691 O O . GLU B 1 62 ? 5.898 19.578 9.297 1 94.69 62 GLU B O 1
ATOM 1696 N N . TYR B 1 63 ? 5.609 21.656 8.555 1 93.31 63 TYR B N 1
ATOM 1697 C CA . TYR B 1 63 ? 5.133 21.234 7.234 1 93.31 63 TYR B CA 1
ATOM 1698 C C . TYR B 1 63 ? 6.195 20.422 6.504 1 93.31 63 TYR B C 1
ATOM 1700 O O . TYR B 1 63 ? 5.895 19.375 5.93 1 93.31 63 TYR B O 1
ATOM 1708 N N . THR B 1 64 ? 7.375 20.891 6.527 1 93.06 64 THR B N 1
ATOM 1709 C CA . THR B 1 64 ? 8.469 20.172 5.883 1 93.06 64 THR B CA 1
ATOM 1710 C C . THR B 1 64 ? 8.641 18.781 6.484 1 93.06 64 THR B C 1
ATOM 1712 O O . THR B 1 64 ? 8.914 17.812 5.766 1 93.06 64 THR B O 1
ATOM 1715 N N . SER B 1 65 ? 8.469 18.719 7.77 1 93.5 65 SER B N 1
ATOM 1716 C CA . SER B 1 65 ? 8.555 17.422 8.445 1 93.5 65 SER B CA 1
ATOM 1717 C C . SER B 1 65 ? 7.477 16.469 7.953 1 93.5 65 SER B C 1
ATOM 1719 O O . SER B 1 65 ? 7.758 15.312 7.641 1 93.5 65 SER B O 1
ATOM 1721 N N . VAL B 1 66 ? 6.246 16.938 7.82 1 94.88 66 VAL B N 1
ATOM 1722 C CA . VAL B 1 66 ? 5.129 16.125 7.355 1 94.88 66 VAL B CA 1
ATOM 1723 C C . VAL B 1 66 ? 5.352 15.719 5.898 1 94.88 66 VAL B C 1
ATOM 1725 O O . VAL B 1 66 ? 5.07 14.586 5.508 1 94.88 66 VAL B O 1
ATOM 1728 N N . GLN B 1 67 ? 5.945 16.594 5.121 1 92.69 67 GLN B N 1
ATOM 1729 C CA . GLN B 1 67 ? 6.258 16.297 3.729 1 92.69 67 GLN B CA 1
ATOM 1730 C C . GLN B 1 67 ? 7.254 15.141 3.629 1 92.69 67 GLN B C 1
ATOM 1732 O O . GLN B 1 67 ? 7.172 14.32 2.715 1 92.69 67 GLN B O 1
ATOM 1737 N N . SER B 1 68 ? 8.164 15.188 4.555 1 94.94 68 SER B N 1
ATOM 1738 C CA . SER B 1 68 ? 9.133 14.094 4.578 1 94.94 68 SER B CA 1
ATOM 1739 C C . SER B 1 68 ? 8.453 12.75 4.805 1 94.94 68 SER B C 1
ATOM 1741 O O . SER B 1 68 ? 8.812 11.75 4.184 1 94.94 68 SER B O 1
ATOM 1743 N N . HIS B 1 69 ? 7.5 12.727 5.707 1 95.06 69 HIS B N 1
ATOM 1744 C CA . HIS B 1 69 ? 6.711 11.516 5.91 1 95.06 69 HIS B CA 1
ATOM 1745 C C . HIS B 1 69 ? 5.953 11.133 4.645 1 95.06 69 HIS B C 1
ATOM 1747 O O . HIS B 1 69 ? 5.945 9.969 4.25 1 95.06 69 HIS B O 1
ATOM 1753 N N . ASP B 1 70 ? 5.387 12.094 3.975 1 94.88 70 ASP B N 1
ATOM 1754 C CA . ASP B 1 70 ? 4.625 11.844 2.756 1 94.88 70 ASP B CA 1
ATOM 1755 C C . ASP B 1 70 ? 5.516 11.258 1.662 1 94.88 70 ASP B C 1
ATOM 1757 O O . ASP B 1 70 ? 5.121 10.328 0.963 1 94.88 70 ASP B O 1
ATOM 1761 N N . PHE B 1 71 ? 6.691 11.773 1.594 1 95.56 71 PHE B N 1
ATOM 1762 C CA . PHE B 1 71 ? 7.641 11.281 0.601 1 95.56 71 PHE B CA 1
ATOM 1763 C C . PHE B 1 71 ? 7.996 9.82 0.869 1 95.56 71 PHE B C 1
ATOM 1765 O O . PHE B 1 71 ? 8.07 9.016 -0.059 1 95.56 71 PHE B O 1
ATOM 1772 N N . LYS B 1 72 ? 8.234 9.469 2.088 1 96.19 72 LYS B N 1
ATOM 1773 C CA . LYS B 1 72 ? 8.539 8.086 2.451 1 96.19 72 LYS B CA 1
ATOM 1774 C C . LYS B 1 72 ? 7.379 7.16 2.09 1 96.19 72 LYS B C 1
ATOM 1776 O O . LYS B 1 72 ? 7.594 6.059 1.579 1 96.19 72 LYS B O 1
ATOM 1781 N N . ILE B 1 73 ? 6.191 7.652 2.367 1 96.69 73 ILE B N 1
ATOM 1782 C CA . ILE B 1 73 ? 4.996 6.867 2.07 1 96.69 73 ILE B CA 1
ATOM 1783 C C . ILE B 1 73 ? 4.883 6.652 0.562 1 96.69 73 ILE B C 1
ATOM 1785 O O . ILE B 1 73 ? 4.652 5.531 0.104 1 96.69 73 ILE B O 1
ATOM 1789 N N . GLU B 1 74 ? 5.141 7.676 -0.203 1 95.25 74 GLU B N 1
ATOM 1790 C CA . GLU B 1 74 ? 5.086 7.582 -1.658 1 95.25 74 GLU B CA 1
ATOM 1791 C C . GLU B 1 74 ? 6.117 6.59 -2.188 1 95.25 74 GLU B C 1
ATOM 1793 O O . GLU B 1 74 ? 5.812 5.777 -3.064 1 95.25 74 GLU B O 1
ATOM 1798 N N . THR B 1 75 ? 7.273 6.703 -1.664 1 95.94 75 THR B N 1
ATOM 1799 C CA . THR B 1 75 ? 8.344 5.805 -2.078 1 95.94 75 THR B CA 1
ATOM 1800 C C . THR B 1 75 ? 7.977 4.352 -1.786 1 95.94 75 THR B C 1
ATOM 1802 O O . THR B 1 75 ? 8.18 3.473 -2.627 1 95.94 75 THR B O 1
ATOM 1805 N N . GLN B 1 76 ? 7.398 4.125 -0.597 1 96.75 76 GLN B N 1
ATOM 1806 C CA . GLN B 1 76 ? 6.984 2.781 -0.213 1 96.75 76 GLN B CA 1
ATOM 1807 C C . GLN B 1 76 ? 5.859 2.273 -1.111 1 96.75 76 GLN B C 1
ATOM 1809 O O . GLN B 1 76 ? 5.824 1.092 -1.464 1 96.75 76 GLN B O 1
ATOM 1814 N N . LEU B 1 77 ? 4.996 3.148 -1.472 1 96.38 77 LEU B N 1
ATOM 1815 C CA . LEU B 1 77 ? 3.889 2.785 -2.348 1 96.38 77 LEU B CA 1
ATOM 1816 C C . LEU B 1 77 ? 4.395 2.387 -3.729 1 96.38 77 LEU B C 1
ATOM 1818 O O . LEU B 1 77 ? 3.918 1.41 -4.312 1 96.38 77 LEU B O 1
ATOM 1822 N N . ARG B 1 78 ? 5.344 3.088 -4.266 1 95.25 78 ARG B N 1
ATOM 1823 C CA . ARG B 1 78 ? 5.926 2.752 -5.562 1 95.25 78 ARG B CA 1
ATOM 1824 C C . ARG B 1 78 ? 6.602 1.386 -5.523 1 95.25 78 ARG B C 1
ATOM 1826 O O . ARG B 1 78 ? 6.461 0.59 -6.453 1 95.25 78 ARG B O 1
ATOM 1833 N N . LYS B 1 79 ? 7.293 1.127 -4.453 1 97.06 79 LYS B N 1
ATOM 1834 C CA . LYS B 1 79 ? 7.93 -0.175 -4.277 1 97.06 79 LYS B CA 1
ATOM 1835 C C . LYS B 1 79 ? 6.895 -1.292 -4.223 1 97.06 79 LYS B C 1
ATOM 1837 O O . LYS B 1 79 ? 7.074 -2.346 -4.84 1 97.06 79 LYS B O 1
ATOM 1842 N N . LEU B 1 80 ? 5.848 -1.014 -3.406 1 97.06 80 LEU B N 1
ATOM 1843 C CA . LEU B 1 80 ? 4.781 -1.997 -3.27 1 97.06 80 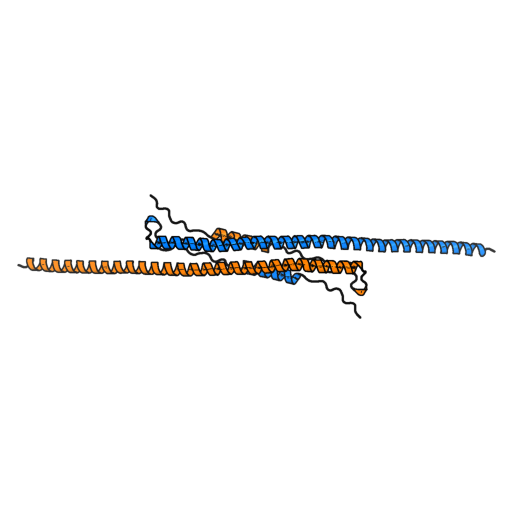LEU B CA 1
ATOM 1844 C C . LEU B 1 80 ? 4.141 -2.299 -4.621 1 97.06 80 LEU B C 1
ATOM 1846 O O . LEU B 1 80 ? 3.922 -3.463 -4.961 1 97.06 80 LEU B O 1
ATOM 1850 N N . LYS B 1 81 ? 3.857 -1.309 -5.418 1 95.75 81 LYS B N 1
ATOM 1851 C CA . LYS B 1 81 ? 3.273 -1.481 -6.746 1 95.75 81 LYS B CA 1
ATOM 1852 C C . LYS B 1 81 ? 4.16 -2.355 -7.629 1 95.75 81 LYS B C 1
ATOM 1854 O O . LYS B 1 81 ? 3.67 -3.264 -8.305 1 95.75 81 LYS B O 1
ATOM 1859 N N . ARG B 1 82 ? 5.445 -2.098 -7.582 1 97 82 ARG B N 1
ATOM 1860 C CA . ARG B 1 82 ? 6.398 -2.875 -8.367 1 97 82 ARG B CA 1
ATOM 1861 C C . ARG B 1 82 ? 6.402 -4.336 -7.938 1 97 82 ARG B C 1
ATOM 1863 O O . ARG B 1 82 ? 6.422 -5.238 -8.773 1 97 82 ARG B O 1
ATOM 1870 N N . LEU B 1 83 ? 6.414 -4.543 -6.633 1 97.06 83 LEU B N 1
ATOM 1871 C CA . LEU B 1 83 ? 6.422 -5.902 -6.105 1 97.06 83 LEU B CA 1
ATOM 1872 C C . LEU B 1 83 ? 5.195 -6.676 -6.574 1 97.06 83 LEU B C 1
ATOM 1874 O O . LEU B 1 83 ? 5.301 -7.84 -6.969 1 97.06 83 LEU B O 1
ATOM 1878 N N . VAL B 1 84 ? 4.02 -6.055 -6.539 1 95.19 84 VAL B N 1
ATOM 1879 C CA . VAL B 1 84 ? 2.773 -6.691 -6.945 1 95.19 84 VAL B CA 1
ATOM 1880 C C . VAL B 1 84 ? 2.822 -7.02 -8.438 1 95.19 84 VAL B C 1
ATOM 1882 O O . VAL B 1 84 ? 2.463 -8.125 -8.844 1 95.19 84 VAL B O 1
ATOM 1885 N N . LEU B 1 85 ? 3.293 -6.074 -9.227 1 96.19 85 LEU B N 1
ATOM 1886 C CA . LEU B 1 85 ? 3.398 -6.289 -10.664 1 96.19 85 LEU B CA 1
ATOM 1887 C C . LEU B 1 85 ? 4.391 -7.402 -10.977 1 96.19 85 LEU B C 1
ATOM 1889 O O . LEU B 1 85 ? 4.133 -8.25 -11.836 1 96.19 85 LEU B O 1
ATOM 1893 N N . ASP B 1 86 ? 5.508 -7.441 -10.289 1 97 86 ASP B N 1
ATOM 1894 C CA . ASP B 1 86 ? 6.512 -8.484 -10.469 1 97 86 ASP B CA 1
ATOM 1895 C C . ASP B 1 86 ? 5.941 -9.859 -10.133 1 97 86 ASP B C 1
ATOM 1897 O O . ASP B 1 86 ? 6.195 -10.836 -10.852 1 97 86 ASP B O 1
ATOM 1901 N N . ARG B 1 87 ? 5.23 -9.922 -9.023 1 96.5 87 ARG B N 1
ATOM 1902 C CA . ARG B 1 87 ? 4.574 -11.164 -8.648 1 96.5 87 ARG B CA 1
ATOM 1903 C C . ARG B 1 87 ? 3.654 -11.656 -9.758 1 96.5 87 ARG B C 1
ATOM 1905 O O . ARG B 1 87 ? 3.703 -12.828 -10.141 1 96.5 87 ARG B O 1
ATOM 1912 N N . ASN B 1 88 ? 2.816 -10.805 -10.289 1 95.69 88 ASN B N 1
ATOM 1913 C CA . ASN B 1 88 ? 1.874 -11.172 -11.336 1 95.69 88 ASN B CA 1
ATOM 1914 C C . ASN B 1 88 ? 2.596 -11.602 -12.609 1 95.69 88 ASN B C 1
ATOM 1916 O O . ASN B 1 88 ? 2.16 -12.539 -13.289 1 95.69 88 ASN B O 1
ATOM 1920 N N . LEU B 1 89 ? 3.619 -10.875 -12.891 1 97 89 LEU B N 1
ATOM 1921 C CA . LEU B 1 89 ? 4.41 -11.25 -14.055 1 97 89 LEU B CA 1
ATOM 1922 C C . LEU B 1 89 ? 5 -12.641 -13.891 1 97 89 LEU B C 1
ATOM 1924 O O . LEU B 1 89 ? 4.98 -13.445 -14.82 1 97 89 LEU B O 1
ATOM 1928 N N . GLU B 1 90 ? 5.477 -12.875 -12.703 1 97 90 GLU B N 1
ATOM 1929 C CA . GLU B 1 90 ? 6.035 -14.195 -12.406 1 97 90 GLU B CA 1
ATOM 1930 C C . GLU B 1 90 ? 4.965 -15.273 -12.484 1 97 90 GLU B C 1
ATOM 1932 O O . GLU B 1 90 ? 5.184 -16.328 -13.086 1 97 90 GLU B O 1
ATOM 1937 N N . VAL B 1 91 ? 3.875 -15.102 -11.93 1 96.44 91 VAL B N 1
ATOM 1938 C CA . VAL B 1 91 ? 2.785 -16.078 -11.945 1 96.44 91 VAL B CA 1
ATOM 1939 C C . VAL B 1 91 ? 2.322 -16.297 -13.383 1 96.44 91 VAL B C 1
ATOM 1941 O O . VAL B 1 91 ? 2.057 -17.438 -13.781 1 96.44 91 VAL B O 1
ATOM 1944 N N . ASP B 1 92 ? 2.217 -15.227 -14.148 1 96.62 92 ASP B N 1
ATOM 1945 C CA . ASP B 1 92 ? 1.845 -15.352 -15.555 1 96.62 92 ASP B CA 1
ATOM 1946 C C . ASP B 1 92 ? 2.832 -16.25 -16.312 1 96.62 92 ASP B C 1
ATOM 1948 O O . ASP B 1 92 ? 2.426 -17.109 -17.094 1 96.62 92 ASP B O 1
ATOM 1952 N N . ARG B 1 93 ? 4.094 -16.031 -16.078 1 97.44 93 ARG B N 1
ATOM 1953 C CA . ARG B 1 93 ? 5.137 -16.844 -16.703 1 97.44 93 ARG B CA 1
ATOM 1954 C C . ARG B 1 93 ? 4.992 -18.312 -16.312 1 97.44 93 ARG B C 1
ATOM 1956 O O . ARG B 1 93 ? 5.055 -19.203 -17.172 1 97.44 93 ARG B O 1
ATOM 1963 N N . ILE B 1 94 ? 4.797 -18.547 -15.094 1 96.62 94 ILE B N 1
ATOM 1964 C CA . ILE B 1 94 ? 4.645 -19.906 -14.57 1 96.62 94 ILE B CA 1
ATOM 1965 C C . ILE B 1 94 ? 3.414 -20.562 -15.188 1 96.62 94 ILE B C 1
ATOM 1967 O O . ILE B 1 94 ? 3.479 -21.703 -15.656 1 96.62 94 ILE B O 1
ATOM 1971 N N . ASN B 1 95 ? 2.32 -19.859 -15.219 1 95.81 95 ASN B N 1
ATOM 1972 C CA . ASN B 1 95 ? 1.078 -20.391 -15.766 1 95.81 95 ASN B CA 1
ATOM 1973 C C . ASN B 1 95 ? 1.213 -20.703 -17.25 1 95.81 95 ASN B C 1
ATOM 1975 O O . ASN B 1 95 ? 0.678 -21.719 -17.734 1 95.81 95 ASN B O 1
ATOM 1979 N N . LYS B 1 96 ? 1.894 -19.859 -17.953 1 96.62 96 LYS B N 1
ATOM 1980 C CA . LYS B 1 96 ? 2.139 -20.125 -19.375 1 96.62 96 LYS B CA 1
ATOM 1981 C C . LYS B 1 96 ? 2.945 -21.406 -19.547 1 96.62 96 LYS B C 1
ATOM 1983 O O . LYS B 1 96 ? 2.613 -22.25 -20.391 1 96.62 96 LYS B O 1
ATOM 1988 N N . ARG B 1 97 ? 3.988 -21.656 -18.766 1 96.56 97 ARG B N 1
ATOM 1989 C CA . ARG B 1 97 ? 4.797 -22.859 -18.812 1 96.56 97 ARG B CA 1
ATOM 1990 C C . ARG B 1 97 ? 3.965 -24.094 -18.453 1 96.56 97 ARG B C 1
ATOM 1992 O O . ARG B 1 97 ? 4.047 -25.125 -19.125 1 96.56 97 ARG B O 1
ATOM 1999 N N . ARG B 1 98 ? 3.229 -23.984 -17.422 1 94.19 98 ARG B N 1
ATOM 2000 C CA . ARG B 1 98 ? 2.389 -25.094 -16.969 1 94.19 98 ARG B CA 1
ATOM 2001 C C . ARG B 1 98 ? 1.374 -25.484 -18.047 1 94.19 98 ARG B C 1
ATOM 2003 O O . ARG B 1 98 ? 1.178 -26.656 -18.328 1 94.19 98 ARG B O 1
ATOM 2010 N N . ASN B 1 99 ? 0.75 -24.438 -18.641 1 93.81 99 ASN B N 1
ATOM 2011 C CA . ASN B 1 99 ? -0.229 -24.672 -19.688 1 93.81 99 ASN B CA 1
ATOM 2012 C C . ASN B 1 99 ? 0.408 -25.344 -20.906 1 93.81 99 ASN B C 1
ATOM 2014 O O . ASN B 1 99 ? -0.184 -26.25 -21.5 1 93.81 99 ASN B O 1
ATOM 2018 N N . GLN B 1 100 ? 1.551 -24.984 -21.25 1 95.25 100 GLN B N 1
ATOM 2019 C CA . GLN B 1 100 ? 2.271 -25.609 -22.359 1 95.25 100 GLN B CA 1
ATOM 2020 C C . GLN B 1 100 ? 2.572 -27.062 -22.062 1 95.25 100 GLN B C 1
ATOM 2022 O O . GLN B 1 100 ? 2.365 -27.938 -22.906 1 95.25 100 GLN B O 1
ATOM 2027 N N . TYR B 1 101 ? 3.047 -27.328 -20.844 1 95.25 101 TYR B N 1
ATOM 2028 C CA . TYR B 1 101 ? 3.309 -28.703 -20.438 1 95.25 101 TYR B CA 1
ATOM 2029 C C . TYR B 1 101 ? 2.041 -29.547 -20.531 1 95.25 101 TYR B C 1
ATOM 2031 O O . TYR B 1 101 ? 2.057 -30.641 -21.094 1 95.25 101 TYR B O 1
ATOM 2039 N N . ASP B 1 102 ? 0.993 -29.047 -20 1 93.38 102 ASP B N 1
ATOM 2040 C CA . ASP B 1 102 ? -0.26 -29.797 -19.953 1 93.38 102 ASP B CA 1
ATOM 2041 C C . ASP B 1 102 ? -0.812 -30.031 -21.359 1 93.38 102 ASP B C 1
ATOM 2043 O O . ASP B 1 102 ? -1.374 -31.094 -21.641 1 93.38 102 ASP B O 1
ATOM 2047 N N . GLU B 1 103 ? -0.58 -29.047 -22.219 1 92.94 103 GLU B N 1
ATOM 2048 C CA . GLU B 1 103 ? -1 -29.203 -23.609 1 92.94 103 GLU B CA 1
ATOM 2049 C C . GLU B 1 103 ? -0.189 -30.281 -24.312 1 92.94 103 GLU B C 1
ATOM 2051 O O . GLU B 1 103 ? -0.743 -31.094 -25.062 1 92.94 103 GLU B O 1
ATOM 2056 N N . ILE B 1 104 ? 1.049 -30.344 -24.031 1 93.88 104 ILE B N 1
ATOM 2057 C CA . ILE B 1 104 ? 1.92 -31.359 -24.625 1 93.88 104 ILE B CA 1
ATOM 2058 C C . ILE B 1 104 ? 1.491 -32.75 -24.141 1 93.88 104 ILE B C 1
ATOM 2060 O O . ILE B 1 104 ? 1.378 -33.688 -24.938 1 93.88 104 ILE B O 1
ATOM 2064 N N . VAL B 1 105 ? 1.22 -32.844 -22.859 1 91.88 105 VAL B N 1
ATOM 2065 C CA . VAL B 1 105 ? 0.81 -34.125 -22.297 1 91.88 105 VAL B CA 1
ATOM 2066 C C . VAL B 1 105 ? -0.542 -34.531 -22.859 1 91.88 105 VAL B C 1
ATOM 2068 O O . VAL B 1 105 ? -0.753 -35.719 -23.188 1 91.88 105 VAL B O 1
ATOM 2071 N N . LYS B 1 106 ? -1.456 -33.594 -23.047 1 91.5 106 LYS B N 1
ATOM 2072 C CA . LYS B 1 106 ? -2.764 -33.844 -23.641 1 91.5 106 LYS B CA 1
ATOM 2073 C C . LYS B 1 106 ? -2.623 -34.406 -25.047 1 91.5 106 LYS B C 1
ATOM 2075 O O . LYS B 1 106 ? -3.246 -35.406 -25.391 1 91.5 106 LYS B O 1
ATOM 2080 N N . VAL B 1 107 ? -1.81 -33.812 -25.812 1 93.94 107 VAL B N 1
ATOM 2081 C CA . VAL B 1 107 ? -1.596 -34.219 -27.188 1 93.94 107 VAL B CA 1
ATOM 2082 C C . VAL B 1 107 ? -0.978 -35.625 -27.219 1 93.94 107 VAL B C 1
ATOM 2084 O O . VAL B 1 107 ? -1.391 -36.469 -28.016 1 93.94 107 VAL B O 1
ATOM 2087 N N . GLN B 1 108 ? -0.056 -35.906 -26.391 1 92.38 108 GLN B N 1
ATOM 2088 C CA . GLN B 1 108 ? 0.585 -37.219 -26.312 1 92.38 108 GLN B CA 1
ATOM 2089 C C . GLN B 1 108 ? -0.42 -38.312 -25.938 1 92.38 108 GLN B C 1
ATOM 2091 O O . GLN B 1 108 ? -0.431 -39.375 -26.531 1 92.38 108 GLN B O 1
ATOM 2096 N N . ARG B 1 109 ? -1.267 -37.969 -25.031 1 89.5 109 ARG B N 1
ATOM 2097 C CA . ARG B 1 109 ? -2.283 -38.938 -24.594 1 89.5 109 ARG B CA 1
ATOM 2098 C C . ARG B 1 109 ? -3.299 -39.188 -25.703 1 89.5 109 ARG B C 1
ATOM 2100 O O . ARG B 1 109 ? -3.703 -40.312 -25.938 1 89.5 109 ARG B O 1
ATOM 2107 N N . THR B 1 110 ? -3.646 -38.062 -26.391 1 91.62 110 THR B N 1
ATOM 2108 C CA . THR B 1 110 ? -4.598 -38.188 -27.5 1 91.62 110 THR B CA 1
ATOM 2109 C C . THR B 1 110 ? -4 -39.031 -28.641 1 91.62 110 THR B C 1
ATOM 2111 O O . THR B 1 110 ? -4.676 -39.875 -29.203 1 91.62 110 THR B O 1
ATOM 2114 N N . ARG B 1 111 ? -2.805 -38.938 -28.859 1 91.75 111 ARG B N 1
ATOM 2115 C CA . ARG B 1 111 ? -2.111 -39.688 -29.906 1 91.75 111 ARG B CA 1
ATOM 2116 C C . ARG B 1 111 ? -2.02 -41.156 -29.516 1 91.75 111 ARG B C 1
ATOM 2118 O O . ARG B 1 111 ? -2.229 -42.031 -30.359 1 91.75 111 ARG B O 1
ATOM 2125 N N . LYS B 1 112 ? -1.751 -41.375 -28.266 1 91.06 112 LYS B N 1
ATOM 2126 C CA . LYS B 1 112 ? -1.67 -42.75 -27.797 1 91.06 112 LYS B CA 1
ATOM 2127 C C . LYS B 1 112 ? -3.021 -43.469 -27.906 1 91.06 112 LYS B C 1
ATOM 2129 O O . LYS B 1 112 ? -3.1 -44.625 -28.328 1 91.06 112 LYS B O 1
ATOM 2134 N N . LEU B 1 113 ? -4.016 -42.688 -27.578 1 90.38 113 LEU B N 1
ATOM 2135 C CA . LEU B 1 113 ? -5.363 -43.25 -27.656 1 90.38 113 LEU B CA 1
ATOM 2136 C C . LEU B 1 113 ? -5.766 -43.531 -29.094 1 90.38 113 LEU B C 1
ATOM 2138 O O . LEU B 1 113 ? -6.316 -44.594 -29.406 1 90.38 113 LEU B O 1
ATOM 2142 N N . GLU B 1 114 ? -5.434 -42.594 -30 1 91.88 114 GLU B N 1
ATOM 2143 C CA . GLU B 1 114 ? -5.719 -42.781 -31.422 1 91.88 114 GLU B CA 1
ATOM 2144 C C . GLU B 1 114 ? -4.895 -43.906 -32 1 91.88 114 GLU B C 1
ATOM 2146 O O . GLU B 1 114 ? -5.398 -44.719 -32.812 1 91.88 114 GLU B O 1
ATOM 2151 N N . GLY B 1 115 ? -3.707 -44.062 -31.594 1 91.12 115 GLY B N 1
ATOM 2152 C CA . GLY B 1 115 ? -2.865 -45.156 -32.031 1 91.12 115 GLY B CA 1
ATOM 2153 C C . GLY B 1 115 ? -3.379 -46.531 -31.594 1 91.12 115 GLY B C 1
ATOM 2154 O O . GLY B 1 115 ? -3.35 -47.469 -32.375 1 91.12 115 GLY B O 1
ATOM 2155 N N . ARG B 1 116 ? -3.887 -46.531 -30.438 1 91.5 116 ARG B N 1
ATOM 2156 C CA . ARG B 1 116 ? -4.473 -47.781 -29.938 1 91.5 116 ARG B CA 1
ATOM 2157 C C . ARG B 1 116 ? -5.715 -48.156 -30.734 1 91.5 116 ARG B C 1
ATOM 2159 O O . ARG B 1 116 ? -5.922 -49.344 -31.062 1 91.5 116 ARG B O 1
ATOM 2166 N N . LYS B 1 117 ? -6.469 -47.188 -31.109 1 91.62 117 LYS B N 1
ATOM 2167 C CA . LYS B 1 117 ? -7.676 -47.438 -31.891 1 91.62 117 LYS B CA 1
ATOM 2168 C C . LYS B 1 117 ? -7.324 -47.938 -33.281 1 91.62 117 LYS B C 1
ATOM 2170 O O . LYS B 1 117 ? -7.965 -48.875 -33.812 1 91.62 117 LYS B O 1
ATOM 2175 N N . ILE B 1 118 ? -6.281 -47.375 -33.812 1 94 118 ILE B N 1
ATOM 2176 C CA . ILE B 1 118 ? -5.832 -47.75 -35.156 1 94 118 ILE B CA 1
ATOM 2177 C C . ILE B 1 118 ? -5.289 -49.188 -35.094 1 94 118 ILE B C 1
ATOM 2179 O O . ILE B 1 118 ? -5.59 -50 -35.969 1 94 118 ILE B O 1
ATOM 2183 N N . LYS B 1 119 ? -4.578 -49.531 -34.094 1 93.06 119 LYS B N 1
ATOM 2184 C CA . LYS B 1 119 ? -4.043 -50.906 -33.938 1 93.06 119 LYS B CA 1
ATOM 2185 C C . LYS B 1 119 ? -5.164 -51.906 -33.719 1 93.06 119 LYS B C 1
ATOM 2187 O O . LYS B 1 119 ? -5.148 -53 -34.344 1 93.06 119 LYS B O 1
ATOM 2192 N N . GLN B 1 120 ? -6.098 -51.5 -32.906 1 93.94 120 GLN B N 1
ATOM 2193 C CA . GLN B 1 120 ? -7.242 -52.375 -32.656 1 93.94 120 GLN B CA 1
ATOM 2194 C C . GLN B 1 120 ? -8.047 -52.594 -33.938 1 93.94 120 GLN B C 1
ATOM 2196 O O . GLN B 1 120 ? -8.422 -53.75 -34.25 1 93.94 120 GLN B O 1
ATOM 2201 N N . ARG B 1 121 ? -8.18 -51.656 -34.719 1 93.94 121 ARG B N 1
ATOM 2202 C CA . ARG B 1 121 ? -8.898 -51.75 -36 1 93.94 121 ARG B CA 1
ATOM 2203 C C . ARG B 1 121 ? -8.156 -52.656 -36.969 1 93.94 121 ARG B C 1
ATOM 2205 O O . ARG B 1 121 ? -8.758 -53.5 -37.625 1 93.94 121 ARG B O 1
ATOM 2212 N N . ARG B 1 122 ? -6.875 -52.531 -37.031 1 93.5 122 ARG B N 1
ATOM 2213 C CA . ARG B 1 122 ? -6.055 -53.375 -37.906 1 93.5 122 ARG B CA 1
ATOM 2214 C C . ARG B 1 122 ? -6.094 -54.812 -37.469 1 93.5 122 ARG B C 1
ATOM 2216 O O . ARG B 1 122 ? -6.156 -55.719 -38.312 1 93.5 122 ARG B O 1
ATOM 2223 N N . TRP B 1 123 ? -6.023 -54.969 -36.188 1 94.88 123 TRP B N 1
ATOM 2224 C CA . TRP B 1 123 ? -6.102 -56.312 -35.656 1 94.88 123 TRP B CA 1
ATOM 2225 C C . TRP B 1 123 ? -7.445 -56.969 -35.969 1 94.88 123 TRP B C 1
ATOM 2227 O O . TRP B 1 123 ? -7.504 -58.094 -36.438 1 94.88 123 TRP B O 1
ATOM 2237 N N . GLU B 1 124 ? -8.578 -56.281 -35.781 1 93.75 124 GLU B N 1
ATOM 2238 C CA . GLU B 1 124 ? -9.922 -56.75 -36.094 1 93.75 124 GLU B CA 1
ATOM 2239 C C . GLU B 1 124 ? -10.086 -57.031 -37.562 1 93.75 124 GLU B C 1
ATOM 2241 O O . GLU B 1 124 ? -10.695 -58.031 -37.969 1 93.75 124 GLU B O 1
ATOM 2246 N N . GLU B 1 125 ? -9.516 -56.219 -38.406 1 95 125 GLU B N 1
ATOM 2247 C CA . GLU B 1 125 ? -9.539 -56.438 -39.844 1 95 125 GLU B CA 1
ATOM 2248 C C . GLU B 1 125 ? -8.742 -57.656 -40.25 1 95 125 GLU B C 1
ATOM 2250 O O . GLU B 1 125 ? -9.188 -58.438 -41.094 1 95 125 GLU B O 1
ATOM 2255 N N . ALA B 1 126 ? -7.621 -57.938 -39.656 1 92.75 126 ALA B N 1
ATOM 2256 C CA . ALA B 1 126 ? -6.789 -59.094 -39.938 1 92.75 126 ALA B CA 1
ATOM 2257 C C . ALA B 1 126 ? -7.477 -60.375 -39.469 1 92.75 126 ALA B C 1
ATOM 2259 O O . ALA B 1 126 ? -7.438 -61.406 -40.188 1 92.75 126 ALA B O 1
ATOM 2260 N N . GLN B 1 127 ? -8.062 -60.25 -38.344 1 93.94 127 GLN B N 1
ATOM 2261 C CA . GLN B 1 127 ? -8.805 -61.406 -37.844 1 93.94 127 GLN B CA 1
ATOM 2262 C C . GLN B 1 127 ? -9.992 -61.75 -38.719 1 93.94 127 GLN B C 1
ATOM 2264 O O . GLN B 1 127 ? -10.242 -62.938 -39 1 93.94 127 GLN B O 1
ATOM 2269 N N . SER B 1 128 ? -10.703 -60.781 -39.188 1 92.38 128 SER B N 1
ATOM 2270 C CA . SER B 1 128 ? -11.836 -61 -40.094 1 92.38 128 SER B CA 1
ATOM 2271 C C . SER B 1 128 ? -11.391 -61.594 -41.406 1 92.38 128 SER B C 1
ATOM 2273 O O . SER B 1 128 ? -12.055 -62.469 -41.969 1 92.38 128 SER B O 1
ATOM 2275 N N . LYS B 1 129 ? -10.273 -61.094 -41.875 1 93.62 129 LYS B N 1
ATOM 2276 C CA . LYS B 1 129 ? -9.719 -61.656 -43.094 1 93.62 129 LYS B CA 1
ATOM 2277 C C . LYS B 1 129 ? -9.312 -63.094 -42.938 1 93.62 129 LYS B C 1
ATOM 2279 O O . LYS B 1 129 ? -9.562 -63.938 -43.781 1 93.62 129 LYS B O 1
ATOM 2284 N N . GLN B 1 130 ? -8.672 -63.406 -41.75 1 94.31 130 GLN B N 1
ATOM 2285 C CA . GLN B 1 130 ? -8.258 -64.75 -41.438 1 94.31 130 GLN B CA 1
ATOM 2286 C C . GLN B 1 130 ? -9.461 -65.688 -41.312 1 94.31 130 GLN B C 1
ATOM 2288 O O . GLN B 1 130 ? -9.445 -66.812 -41.844 1 94.31 130 GLN B O 1
ATOM 2293 N N . GLU B 1 131 ? -10.508 -65.25 -40.688 1 92.81 131 GLU B N 1
ATOM 2294 C CA . GLU B 1 131 ? -11.742 -66 -40.531 1 92.81 131 GLU B CA 1
ATOM 2295 C C . GLU B 1 131 ? -12.406 -66.25 -41.875 1 92.81 131 GLU B C 1
ATOM 2297 O O . GLU B 1 131 ? -12.922 -67.375 -42.125 1 92.81 131 GLU B O 1
ATOM 2302 N N . PHE B 1 132 ? -12.266 -65.312 -42.688 1 91 132 PHE B N 1
ATOM 2303 C CA . PHE B 1 132 ? -12.82 -65.438 -44.031 1 91 132 PHE B CA 1
ATOM 2304 C C . PHE B 1 132 ? -12.023 -66.5 -44.844 1 91 132 PHE B C 1
ATOM 2306 O O . PHE B 1 132 ? -12.602 -67.375 -45.5 1 91 132 PHE B O 1
ATOM 2313 N N . LEU B 1 133 ? -10.68 -66.438 -44.844 1 92.5 133 LEU B N 1
ATOM 2314 C CA . LEU B 1 133 ? -9.812 -67.375 -45.562 1 92.5 133 LEU B CA 1
ATOM 2315 C C . LEU B 1 133 ? -10.008 -68.812 -45.031 1 92.5 133 LEU B C 1
ATOM 2317 O O . LEU B 1 133 ? -10.062 -69.75 -45.781 1 92.5 133 LEU B O 1
ATOM 2321 N N . ASP B 1 134 ? -10.195 -68.938 -43.75 1 91.81 134 ASP B N 1
ATOM 2322 C CA . ASP B 1 134 ? -10.453 -70.188 -43.125 1 91.81 134 ASP B CA 1
ATOM 2323 C C . ASP B 1 134 ? -11.797 -70.75 -43.562 1 91.81 134 ASP B C 1
ATOM 2325 O O . ASP B 1 134 ? -11.914 -72 -43.812 1 91.81 134 ASP B O 1
ATOM 2329 N N . SER B 1 135 ? -12.734 -70 -43.781 1 90.69 135 SER B N 1
ATOM 2330 C CA . SER B 1 135 ? -14.055 -70.375 -44.219 1 90.69 135 SER B CA 1
ATOM 2331 C C . SER B 1 135 ? -14.016 -70.875 -45.688 1 90.69 135 SER B C 1
ATOM 2333 O O . SER B 1 135 ? -14.68 -71.812 -46.062 1 90.69 135 SER B O 1
ATOM 2335 N N . LEU B 1 136 ? -13.164 -70.25 -46.469 1 89.94 136 LEU B N 1
ATOM 2336 C CA . LEU B 1 136 ? -13.008 -70.625 -47.875 1 89.94 136 LEU B CA 1
ATOM 2337 C C . LEU B 1 136 ? -12.297 -72 -48 1 89.94 136 LEU B C 1
ATOM 2339 O O . LEU B 1 136 ? -12.68 -72.812 -48.812 1 89.94 136 LEU B O 1
ATOM 2343 N N . GLU B 1 137 ? -11.406 -72.188 -47.062 1 89.75 137 GLU B N 1
ATOM 2344 C CA . GLU B 1 137 ? -10.641 -73.438 -47.062 1 89.75 137 GLU B CA 1
ATOM 2345 C C . GLU B 1 137 ? -11.477 -74.562 -46.531 1 89.75 137 GLU B C 1
ATOM 2347 O O . GLU B 1 137 ? -11.445 -75.688 -47.094 1 89.75 137 GLU B O 1
ATOM 2352 N N . MET B 1 138 ? -12.32 -74.375 -45.656 1 88.44 138 MET B N 1
ATOM 2353 C CA . MET B 1 138 ? -13.211 -75.375 -45.156 1 88.44 138 MET B CA 1
ATOM 2354 C C . MET B 1 138 ? -14.32 -75.688 -46.156 1 88.44 138 MET B C 1
ATOM 2356 O O . MET B 1 138 ? -14.773 -76.812 -46.25 1 88.44 138 MET B O 1
ATOM 2360 N N . GLY B 1 139 ? -14.781 -74.75 -46.938 1 79.56 139 GLY B N 1
ATOM 2361 C CA . GLY B 1 139 ? -15.773 -74.938 -47.969 1 79.56 139 GLY B CA 1
ATOM 2362 C C . GLY B 1 139 ? -15.227 -75.688 -49.188 1 79.56 139 GLY B C 1
ATOM 2363 O O . GLY B 1 139 ? -15.945 -76.5 -49.812 1 79.56 139 GLY B O 1
ATOM 2364 N N . LYS B 1 140 ? -13.992 -75.688 -49.594 1 75.88 140 LYS B N 1
ATOM 2365 C CA . LYS B 1 140 ? -13.352 -76.438 -50.688 1 75.88 140 LYS B CA 1
ATOM 2366 C C . LYS B 1 140 ? -13.219 -77.938 -50.312 1 75.88 140 LYS B C 1
ATOM 2368 O O . LYS B 1 140 ? -13.375 -78.75 -51.188 1 75.88 140 LYS B O 1
ATOM 2373 N N . TYR B 1 141 ? -13.078 -78.25 -49.219 1 73.31 141 TYR B N 1
ATOM 2374 C CA . TYR B 1 141 ? -12.953 -79.688 -48.781 1 73.31 141 TYR B CA 1
ATOM 2375 C C . TYR B 1 141 ? -14.32 -80.312 -48.562 1 73.31 141 TYR B C 1
ATOM 2377 O O . TYR B 1 141 ? -14.43 -81.5 -48.438 1 73.31 141 TYR B O 1
ATOM 2385 N N . LYS B 1 142 ? -15.336 -79.625 -48.531 1 66.19 142 LYS B N 1
ATOM 2386 C CA . LYS B 1 142 ? -16.656 -80.25 -48.375 1 66.19 142 LYS B CA 1
ATOM 2387 C C . LYS B 1 142 ? -17.281 -80.562 -49.75 1 66.19 142 LYS B C 1
ATOM 2389 O O . LYS B 1 142 ? -18.266 -81.312 -49.812 1 66.19 142 LYS B O 1
ATOM 2394 N N . LYS B 1 143 ? -16.938 -80.062 -50.875 1 62.56 143 LYS B N 1
ATOM 2395 C CA . LYS B 1 143 ? -17.531 -80.312 -52.156 1 62.56 143 LYS B CA 1
ATOM 2396 C C . LYS B 1 143 ? -16.844 -81.5 -52.844 1 62.56 143 LYS B C 1
ATOM 2398 O O . LYS B 1 143 ? -17.188 -81.875 -53.969 1 62.56 143 LYS B O 1
ATOM 2403 N N . ASP B 1 144 ? -15.93 -82.188 -52.188 1 48.62 144 ASP B N 1
ATOM 2404 C CA . ASP B 1 144 ? -15.695 -83.562 -52.75 1 48.62 144 ASP B CA 1
ATOM 2405 C C . ASP B 1 144 ? -16.703 -84.562 -52.219 1 48.62 144 ASP B C 1
ATOM 2407 O O . ASP B 1 144 ? -16.984 -84.562 -51 1 48.62 144 ASP B O 1
#

Foldseek 3Di:
DPPPDPDDDDCPVVVVVVVVVVVVVVPDDDDDDDDLFDPPADPDPVPDDPVRVVVSVVSVVVVVVVVVVVVVVVVVVVVVVVVVVVVVVVVVVVVVVVVVVVVVVVVVVVVVVVVVVVVVVVVVVVVVVVVVVVVVVVVVVPPD/DPPPDPDDDDCPVVVVVVVVVVVVVVPDDDDDDPDLADPPADPDPVPDDPVRVVVSVVSVVVVVVVVVVVVVVVVVVVVVVVVVVVVVVVVVVVVVVVVVVVVVVVVVVVVVVVVVVVVVVVVVVVVVVVVVVVVVVVVVVVVD